Protein AF-A0AAU3ISD3-F1 (afdb_monomer_lite)

Foldseek 3Di:
DFFQPPQDLDAAQFQLLSQVQRQCVVQVDHDDSVLLCLQLLFAKWFWADDPPDLFIDIDGTDAQPSSVVSNCVLFVKDKDKDFDLDLVVLVVVQVVCLNVSGKKKWQWFPQLFPLQPFRDGDSSGIWIWGDDDPFKTWIAGHVVSPSIDMGTSVSLSCGQNDDDPSHTRSMMMHIHAPPDIHDSVVSNVVSNVVSVCCQVVPPDCRMHPSVVVVCVVCVVCSCVRRPCCVPVVVLSVCCVVRVVRPNRDDDPDDPPPPDDDDDDDDDDDDDDDDDDDDDDDDDDDDDDDDDDDDDDDDDDDDDDDDDDDDDDDDDDDDDDDDDDDDDDDDDDDDDPPPPPPVDDDDDDDDDDDDDDDDDDDD

Structure (mmCIF, N/CA/C/O backbone):
data_AF-A0AAU3ISD3-F1
#
_entry.id   AF-A0AAU3ISD3-F1
#
loop_
_atom_site.group_PDB
_atom_site.id
_atom_site.type_symbol
_atom_site.label_atom_id
_atom_site.label_alt_id
_atom_site.label_comp_id
_atom_site.label_asym_id
_atom_site.label_entity_id
_atom_site.label_seq_id
_atom_site.pdbx_PDB_ins_code
_atom_site.Cartn_x
_atom_site.Cartn_y
_atom_site.Cartn_z
_atom_site.occupancy
_atom_site.B_iso_or_equiv
_atom_site.auth_seq_id
_atom_site.auth_comp_id
_atom_site.auth_asym_id
_atom_site.auth_atom_id
_atom_site.pdbx_PDB_model_num
ATOM 1 N N . MET A 1 1 ? -17.163 -10.942 19.356 1.00 86.50 1 MET A N 1
ATOM 2 C CA . MET A 1 1 ? -17.029 -10.665 17.912 1.00 86.50 1 MET A CA 1
ATOM 3 C C . MET A 1 1 ? -17.238 -9.179 17.730 1.00 86.50 1 MET A C 1
ATOM 5 O O . MET A 1 1 ? -18.273 -8.684 18.162 1.00 86.50 1 MET A O 1
ATOM 9 N N . THR A 1 2 ? -16.254 -8.483 17.174 1.00 94.19 2 THR A N 1
ATOM 10 C CA . THR A 1 2 ? -16.267 -7.027 17.012 1.00 94.19 2 THR A CA 1
ATOM 11 C C . THR A 1 2 ? -16.162 -6.694 15.533 1.00 94.19 2 THR A C 1
ATOM 13 O O . THR A 1 2 ? -15.292 -7.223 14.842 1.00 94.19 2 THR A O 1
ATOM 16 N N . PHE A 1 3 ? -17.031 -5.804 15.061 1.00 96.06 3 PHE A N 1
ATOM 17 C CA . PHE A 1 3 ? -16.988 -5.258 13.711 1.00 96.06 3 PHE A CA 1
ATOM 18 C C . PHE A 1 3 ? -17.161 -3.755 13.739 1.00 96.06 3 PHE A C 1
ATOM 20 O O . PHE A 1 3 ? -17.989 -3.224 14.480 1.00 96.06 3 PHE A O 1
ATOM 27 N N . VAL A 1 4 ? -16.434 -3.098 12.849 1.00 96.75 4 VAL A N 1
ATOM 28 C CA . VAL A 1 4 ? -16.721 -1.728 12.464 1.00 96.75 4 VAL A CA 1
ATOM 29 C C . VAL A 1 4 ? -17.955 -1.723 11.563 1.00 96.75 4 VAL A C 1
ATOM 31 O O . VAL A 1 4 ? -18.062 -2.533 10.638 1.00 96.75 4 VAL A O 1
ATOM 34 N N . LYS A 1 5 ? -18.905 -0.835 11.859 1.00 94.31 5 LYS A N 1
ATOM 35 C CA . LYS A 1 5 ? -20.127 -0.664 11.065 1.00 94.31 5 LYS A CA 1
ATOM 36 C C . LYS A 1 5 ? -19.814 0.059 9.754 1.00 94.31 5 LYS A C 1
ATOM 38 O O . LYS A 1 5 ? -18.799 0.732 9.644 1.00 94.31 5 LYS A O 1
ATOM 43 N N . ASP A 1 6 ? -20.681 -0.120 8.760 1.00 93.12 6 ASP A N 1
ATOM 44 C CA . ASP A 1 6 ? -20.660 0.637 7.499 1.00 93.12 6 ASP A CA 1
ATOM 45 C C . ASP A 1 6 ? -19.346 0.542 6.694 1.00 93.12 6 ASP A C 1
ATOM 47 O O . ASP A 1 6 ? -19.029 1.386 5.855 1.00 93.12 6 ASP A O 1
ATOM 51 N N . VAL A 1 7 ? -18.581 -0.538 6.894 1.00 96.31 7 VAL A N 1
ATOM 52 C CA . VAL A 1 7 ? -17.401 -0.829 6.076 1.00 96.31 7 VAL A CA 1
ATOM 53 C C . VAL A 1 7 ? -17.820 -1.480 4.765 1.00 96.31 7 VAL A C 1
ATOM 55 O O . VAL A 1 7 ? -18.140 -2.665 4.693 1.00 96.31 7 VAL A O 1
ATOM 58 N N . GLU A 1 8 ? -17.744 -0.712 3.684 1.00 94.81 8 GLU A N 1
ATOM 59 C CA . GLU A 1 8 ? -17.873 -1.255 2.334 1.00 94.81 8 GLU A CA 1
ATOM 60 C C . GLU A 1 8 ? -16.614 -2.066 1.967 1.00 94.81 8 GLU A C 1
ATOM 62 O O . GLU A 1 8 ? -15.524 -1.511 1.766 1.00 94.81 8 GLU A O 1
ATOM 67 N N . ALA A 1 9 ? -16.766 -3.381 1.803 1.00 93.00 9 ALA A N 1
ATOM 68 C CA . ALA A 1 9 ? -15.700 -4.300 1.395 1.00 93.00 9 ALA A CA 1
ATOM 69 C C . ALA A 1 9 ? -15.441 -4.298 -0.130 1.00 93.00 9 ALA A C 1
ATOM 71 O O . ALA A 1 9 ? -15.258 -5.342 -0.760 1.00 93.00 9 ALA A O 1
ATOM 72 N N . ARG A 1 10 ? -15.437 -3.105 -0.740 1.00 91.75 10 ARG A N 1
ATOM 73 C CA . ARG A 1 10 ? -15.190 -2.903 -2.173 1.00 91.75 10 ARG A CA 1
ATOM 74 C C . ARG A 1 10 ? -13.701 -3.070 -2.487 1.00 91.75 10 ARG A C 1
ATOM 76 O O . ARG A 1 10 ? -12.909 -2.155 -2.256 1.00 91.75 10 ARG A O 1
ATOM 83 N N . GLY A 1 11 ? -13.336 -4.236 -3.017 1.00 89.19 11 GLY A N 1
ATOM 84 C CA . GLY A 1 11 ? -11.979 -4.529 -3.476 1.00 89.19 11 GLY A CA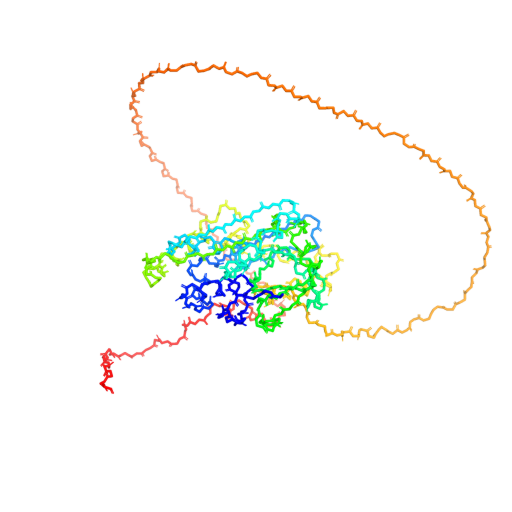 1
ATOM 85 C C . GLY A 1 11 ? -11.623 -3.792 -4.772 1.00 89.19 11 GLY A C 1
ATOM 86 O O . GLY A 1 11 ? -12.441 -3.717 -5.686 1.00 89.19 11 GLY A O 1
ATOM 87 N N . MET A 1 12 ? -10.393 -3.280 -4.870 1.00 93.25 12 MET A N 1
ATOM 88 C CA . MET A 1 12 ? -9.842 -2.650 -6.081 1.00 93.25 12 MET A CA 1
ATOM 89 C C . MET A 1 12 ? -8.732 -3.529 -6.696 1.00 93.25 12 MET A C 1
ATOM 91 O O . MET A 1 12 ? -8.571 -4.689 -6.299 1.00 93.25 12 MET A O 1
ATOM 95 N N . HIS A 1 13 ? -7.980 -3.037 -7.687 1.00 90.81 13 HIS A N 1
ATOM 96 C CA . HIS A 1 13 ? -6.924 -3.820 -8.337 1.00 90.81 13 HIS A CA 1
ATOM 97 C C . HIS A 1 13 ? -5.631 -3.899 -7.515 1.00 90.81 13 HIS A C 1
ATOM 99 O O . HIS A 1 13 ? -5.016 -4.965 -7.476 1.00 90.81 13 HIS A O 1
ATOM 105 N N . HIS A 1 14 ? -5.206 -2.809 -6.870 1.00 91.81 14 HIS A N 1
ATOM 106 C CA . HIS A 1 14 ? -4.006 -2.757 -6.033 1.00 91.81 14 HIS A CA 1
ATOM 107 C C . HIS A 1 14 ? -4.358 -2.843 -4.542 1.00 91.81 14 HIS A C 1
ATOM 109 O O . HIS A 1 14 ? -5.313 -2.234 -4.065 1.00 91.81 14 HIS A O 1
ATOM 115 N N . CYS A 1 15 ? -3.559 -3.577 -3.769 1.00 94.88 15 CYS A N 1
ATOM 116 C CA . CYS A 1 15 ? -3.808 -3.816 -2.345 1.00 94.88 15 CYS A CA 1
ATOM 117 C C . CYS A 1 15 ? -3.747 -2.530 -1.493 1.00 94.88 15 CYS A C 1
ATOM 119 O O . CYS A 1 15 ? -4.683 -2.212 -0.768 1.00 94.88 15 CYS A O 1
ATOM 121 N N . GLU A 1 16 ? -2.708 -1.711 -1.675 1.00 95.94 16 GLU A N 1
ATOM 122 C CA . GLU A 1 16 ? -2.553 -0.401 -1.015 1.00 95.94 16 GLU A CA 1
ATOM 123 C C . GLU A 1 16 ? -3.694 0.588 -1.303 1.00 95.94 16 GLU A C 1
ATOM 125 O O . GLU A 1 16 ? -4.217 1.178 -0.363 1.00 95.94 16 GLU A O 1
ATOM 130 N N . THR A 1 17 ? -4.126 0.752 -2.561 1.00 96.88 17 THR A N 1
ATOM 131 C CA . THR A 1 17 ? -5.265 1.624 -2.911 1.00 96.88 17 THR A CA 1
ATOM 132 C C . THR A 1 17 ? -6.588 1.033 -2.444 1.00 96.88 17 THR A C 1
ATOM 134 O O . THR A 1 17 ? -7.455 1.791 -2.031 1.00 96.88 17 THR A O 1
ATOM 137 N N . THR A 1 18 ? -6.737 -0.297 -2.435 1.00 97.75 18 THR A N 1
ATOM 138 C CA . THR A 1 18 ? -7.914 -0.956 -1.855 1.00 97.75 18 THR A CA 1
ATOM 139 C C . THR A 1 18 ? -8.036 -0.623 -0.373 1.00 97.75 18 THR A C 1
ATOM 141 O O . THR A 1 18 ? -9.067 -0.110 0.055 1.00 97.75 18 THR A O 1
ATOM 144 N N . ALA A 1 19 ? -6.976 -0.862 0.405 1.00 98.19 19 ALA A N 1
ATOM 145 C CA . ALA A 1 19 ? -6.969 -0.573 1.834 1.00 98.19 19 ALA A CA 1
ATOM 146 C C . ALA A 1 19 ? -7.197 0.922 2.097 1.00 98.19 19 ALA A C 1
ATOM 148 O O . ALA A 1 19 ? -8.041 1.283 2.911 1.00 98.19 19 ALA A O 1
ATOM 149 N N . LEU A 1 20 ? -6.502 1.792 1.357 1.00 97.88 20 LEU A N 1
ATOM 150 C CA . LEU A 1 20 ? -6.668 3.240 1.448 1.00 97.88 20 LEU A CA 1
ATOM 151 C C . LEU A 1 20 ? -8.105 3.678 1.131 1.00 97.88 20 LEU A C 1
ATOM 153 O O . LEU A 1 20 ? -8.686 4.448 1.887 1.00 97.88 20 LEU A O 1
ATOM 157 N N . GLY A 1 21 ? -8.697 3.156 0.057 1.00 98.00 21 GLY A N 1
ATOM 158 C CA . GLY A 1 21 ? -10.072 3.448 -0.334 1.00 98.00 21 GLY A CA 1
ATOM 159 C C . GLY A 1 21 ? -11.091 3.003 0.713 1.00 98.00 21 GLY A C 1
ATOM 160 O O . GLY A 1 21 ? -12.068 3.708 0.930 1.00 98.00 21 GLY A O 1
ATOM 161 N N . VAL A 1 22 ? -10.859 1.878 1.400 1.00 98.38 22 VAL A N 1
ATOM 162 C CA . VAL A 1 22 ? -11.694 1.444 2.536 1.00 98.38 22 VAL A CA 1
ATOM 163 C C . VAL A 1 22 ? -11.644 2.455 3.676 1.00 98.38 22 VAL A C 1
ATOM 165 O O . VAL A 1 22 ? -12.697 2.869 4.156 1.00 98.38 22 VAL A O 1
ATOM 168 N N . LEU A 1 23 ? -10.443 2.876 4.086 1.00 98.44 23 LEU A N 1
ATOM 169 C CA . LEU A 1 23 ? -10.292 3.839 5.180 1.00 98.44 23 LEU A CA 1
ATOM 170 C C . LEU A 1 23 ? -10.922 5.195 4.836 1.00 98.44 23 LEU A C 1
ATOM 172 O O . LEU A 1 23 ? -11.621 5.767 5.662 1.00 98.44 23 LEU A O 1
ATOM 176 N N . LEU A 1 24 ? -10.710 5.697 3.616 1.00 97.75 24 LEU A N 1
ATOM 177 C CA . LEU A 1 24 ? -11.226 7.003 3.196 1.00 97.75 24 LEU A CA 1
ATOM 178 C C . LEU A 1 24 ? -12.748 7.017 3.049 1.00 97.75 24 LEU A C 1
ATOM 180 O O . LEU A 1 24 ? -13.383 7.964 3.501 1.00 97.75 24 LEU A O 1
ATOM 184 N N . ARG A 1 25 ? -13.345 5.962 2.483 1.00 97.25 25 ARG A N 1
ATOM 185 C CA . ARG A 1 25 ? -14.807 5.855 2.369 1.00 97.25 25 ARG A CA 1
ATOM 186 C C . ARG A 1 25 ? -15.488 5.806 3.730 1.00 97.25 25 ARG A C 1
ATOM 188 O O . ARG A 1 25 ? -16.532 6.424 3.893 1.00 97.25 25 ARG A O 1
ATOM 195 N N . HIS A 1 26 ? -14.885 5.118 4.701 1.00 97.38 26 HIS A N 1
ATOM 196 C CA . HIS A 1 26 ? -15.381 5.117 6.079 1.00 97.38 26 HIS A CA 1
ATOM 197 C C . HIS A 1 26 ? -15.333 6.519 6.717 1.00 97.38 26 HIS A C 1
ATOM 199 O O . HIS A 1 26 ? -16.147 6.845 7.570 1.00 97.38 26 HIS A O 1
ATOM 205 N N . GLU A 1 27 ? -14.414 7.373 6.271 1.00 95.88 27 GLU A N 1
ATOM 206 C CA . GLU A 1 27 ? -14.306 8.779 6.679 1.00 95.88 27 GLU A CA 1
ATOM 207 C C . GLU A 1 27 ? -15.093 9.726 5.738 1.00 95.88 27 GLU A C 1
ATOM 209 O O . GLU A 1 27 ? -14.910 10.941 5.773 1.00 95.88 27 GLU A O 1
ATOM 214 N N . GLY A 1 28 ? -15.963 9.188 4.873 1.00 95.12 28 GLY A N 1
ATOM 215 C CA . GLY A 1 28 ? -16.845 9.964 3.993 1.00 95.12 28 GLY A CA 1
ATOM 216 C C . GLY A 1 28 ? -16.216 10.471 2.689 1.00 95.12 28 GLY A C 1
ATOM 217 O O . GLY A 1 28 ? -16.860 11.224 1.960 1.00 95.12 28 GLY A O 1
ATOM 218 N N . LEU A 1 29 ? -14.987 10.065 2.355 1.00 95.50 29 LEU A N 1
ATOM 219 C CA . LEU A 1 29 ? -14.305 10.440 1.114 1.00 95.50 29 LEU A CA 1
ATOM 220 C C . LEU A 1 29 ? -14.200 9.242 0.158 1.00 95.50 29 LEU A C 1
ATOM 222 O O . LEU A 1 29 ? -13.317 8.396 0.300 1.00 95.50 29 LEU A O 1
ATOM 226 N N . ASP A 1 30 ? -15.070 9.189 -0.856 1.00 95.88 30 ASP A N 1
ATOM 227 C CA . ASP A 1 30 ? -14.992 8.170 -1.911 1.00 95.88 30 ASP A CA 1
ATOM 228 C C . ASP A 1 30 ? -14.219 8.678 -3.138 1.00 95.88 30 ASP A C 1
ATOM 230 O O . ASP A 1 30 ? -14.636 9.609 -3.827 1.00 95.88 30 ASP A O 1
ATOM 234 N N . LEU A 1 31 ? -13.082 8.041 -3.420 1.00 96.62 31 LEU A N 1
ATOM 235 C CA . LEU A 1 31 ? -12.247 8.300 -4.589 1.00 96.62 31 LEU A CA 1
ATOM 236 C C . LEU A 1 31 ? -12.060 7.003 -5.378 1.00 96.62 31 LEU A C 1
ATOM 238 O O . LEU A 1 31 ? -11.823 5.930 -4.815 1.00 96.62 31 LEU A O 1
ATOM 242 N N . SER A 1 32 ? -12.108 7.109 -6.707 1.00 97.06 32 SER A N 1
ATOM 243 C CA . SER A 1 32 ? -11.808 5.977 -7.583 1.00 97.06 32 SER A CA 1
ATOM 244 C C . SER A 1 32 ? -10.338 5.559 -7.467 1.00 97.06 32 SER A C 1
ATOM 246 O O . SER A 1 32 ? -9.467 6.361 -7.128 1.00 97.06 32 SER A O 1
ATOM 248 N N . GLU A 1 33 ? -10.027 4.303 -7.788 1.00 96.19 33 GLU A N 1
ATOM 249 C CA . GLU A 1 33 ? -8.647 3.808 -7.728 1.00 96.19 33 GLU A CA 1
ATOM 250 C C . GLU A 1 33 ? -7.649 4.643 -8.562 1.00 96.19 33 GLU A C 1
ATOM 252 O O . GLU A 1 33 ? -6.580 4.966 -8.034 1.00 96.19 33 GLU A O 1
ATOM 257 N N . PRO A 1 34 ? -7.965 5.074 -9.805 1.00 96.75 34 PRO A N 1
ATOM 258 C CA . PRO A 1 34 ? -7.093 5.982 -10.548 1.00 96.75 34 PRO A CA 1
ATOM 259 C C . PRO A 1 34 ? -6.856 7.317 -9.834 1.00 96.75 34 PRO A C 1
ATOM 261 O O . PRO A 1 34 ? -5.746 7.844 -9.897 1.00 96.75 34 PRO A O 1
ATOM 264 N N . MET A 1 35 ? -7.859 7.847 -9.125 1.00 97.81 35 MET A N 1
ATOM 265 C CA . MET A 1 35 ? -7.717 9.081 -8.348 1.00 97.81 35 MET A CA 1
ATOM 266 C C . MET A 1 35 ? -6.819 8.877 -7.130 1.00 97.81 35 MET A C 1
ATOM 268 O O . MET A 1 35 ? -5.917 9.682 -6.914 1.00 97.81 35 MET A O 1
ATOM 272 N N . LEU A 1 36 ? -6.992 7.780 -6.383 1.00 97.75 36 LEU A N 1
ATOM 273 C CA . LEU A 1 36 ? -6.106 7.424 -5.267 1.00 97.75 36 LEU A CA 1
ATOM 274 C C . LEU A 1 36 ? -4.653 7.279 -5.736 1.00 97.75 36 LEU A C 1
ATOM 276 O O . LEU A 1 36 ? -3.728 7.809 -5.121 1.00 97.75 36 LEU A O 1
ATOM 280 N N . PHE A 1 37 ? -4.453 6.585 -6.857 1.00 96.69 37 PHE A N 1
ATOM 281 C CA . PHE A 1 37 ? -3.132 6.365 -7.429 1.00 96.69 37 PHE A CA 1
ATOM 282 C C . PHE A 1 37 ? -2.489 7.660 -7.947 1.00 96.69 37 PHE A C 1
ATOM 284 O O . PHE A 1 37 ? -1.313 7.913 -7.682 1.00 96.69 37 PHE A O 1
ATOM 291 N N . GLY A 1 38 ? -3.258 8.489 -8.659 1.00 97.19 38 GLY A N 1
ATOM 292 C CA . GLY A 1 38 ? -2.801 9.760 -9.214 1.00 97.19 38 GLY A CA 1
ATOM 293 C C . GLY A 1 38 ? -2.477 10.793 -8.136 1.00 97.19 38 GLY A C 1
ATOM 294 O O . GLY A 1 38 ? -1.373 11.332 -8.129 1.00 97.19 38 GLY A O 1
ATOM 295 N N . LEU A 1 39 ? -3.392 11.021 -7.187 1.00 98.12 39 LEU A N 1
ATOM 296 C CA . LEU A 1 39 ? -3.202 11.966 -6.076 1.00 98.12 39 LEU A CA 1
ATOM 297 C C . LEU A 1 39 ? -2.063 11.540 -5.140 1.00 98.12 39 LEU A C 1
ATOM 299 O O . LEU A 1 39 ? -1.363 12.390 -4.595 1.00 98.12 39 LEU A O 1
ATOM 303 N N . GLY A 1 40 ? -1.824 10.235 -4.995 1.00 97.38 40 GLY A N 1
ATOM 304 C CA . GLY A 1 40 ? -0.663 9.705 -4.277 1.00 97.38 40 GLY A CA 1
ATOM 305 C C . GLY A 1 40 ? 0.661 9.780 -5.048 1.00 97.38 40 GLY A C 1
ATOM 306 O O . GLY A 1 40 ? 1.668 9.270 -4.555 1.00 97.38 40 GLY A O 1
ATOM 307 N N . SER A 1 41 ? 0.685 10.368 -6.253 1.00 96.88 41 SER A N 1
ATOM 308 C CA . SER A 1 41 ? 1.856 10.402 -7.145 1.00 96.88 41 SER A CA 1
ATOM 309 C C . SER A 1 41 ? 2.472 9.006 -7.322 1.00 96.88 41 SER A C 1
ATOM 311 O O . SER A 1 41 ? 3.682 8.812 -7.225 1.00 96.88 41 SER A O 1
ATOM 313 N N . GLY A 1 42 ? 1.610 8.000 -7.507 1.00 93.69 42 GLY A N 1
ATOM 314 C CA . GLY A 1 42 ? 1.973 6.595 -7.346 1.00 93.69 42 GLY A CA 1
ATOM 315 C C . GLY A 1 42 ? 2.829 6.009 -8.470 1.00 93.69 42 GLY A C 1
ATOM 316 O O . GLY A 1 42 ? 3.457 4.966 -8.267 1.00 93.69 42 GLY A O 1
ATOM 317 N N . LEU A 1 43 ? 2.865 6.642 -9.647 1.00 93.94 43 LEU A N 1
ATOM 318 C CA . LEU A 1 43 ? 3.640 6.168 -10.793 1.00 93.94 43 LEU A CA 1
ATOM 319 C C . LEU A 1 43 ? 5.133 6.421 -10.569 1.00 93.94 43 LEU A C 1
ATOM 321 O O . LEU A 1 43 ? 5.568 7.522 -10.248 1.00 93.94 43 LEU A O 1
ATOM 325 N N . SER A 1 44 ? 5.939 5.384 -10.766 1.00 92.94 44 SER A N 1
ATOM 326 C CA . SER A 1 44 ? 7.394 5.496 -10.748 1.00 92.94 44 SER A CA 1
ATOM 327 C C . SER A 1 44 ? 8.005 4.344 -11.540 1.00 92.94 44 SER A C 1
ATOM 329 O O . SER A 1 44 ? 7.301 3.573 -12.187 1.00 92.94 44 SER A O 1
ATOM 331 N N . PHE A 1 45 ? 9.321 4.199 -11.486 1.00 93.44 45 PHE A N 1
ATOM 332 C CA . PHE A 1 45 ? 9.985 2.994 -11.958 1.00 93.44 45 PHE A CA 1
ATOM 333 C C . PHE A 1 45 ? 11.162 2.667 -11.048 1.00 93.44 45 PHE A C 1
ATOM 335 O O . PHE A 1 45 ? 11.873 3.572 -10.613 1.00 93.44 45 PHE A O 1
ATOM 342 N N . VAL A 1 46 ? 11.385 1.384 -10.772 1.00 91.81 46 VAL A N 1
ATOM 343 C CA . VAL A 1 46 ? 12.568 0.891 -10.070 1.00 91.81 46 VAL A CA 1
ATOM 344 C C . VAL A 1 46 ? 13.119 -0.352 -10.757 1.00 91.81 46 VAL A C 1
ATOM 346 O O . VAL A 1 46 ? 12.392 -1.309 -10.996 1.00 91.81 46 VAL A O 1
ATOM 349 N N . TYR A 1 47 ? 14.422 -0.346 -11.025 1.00 92.06 47 TYR A N 1
ATOM 350 C CA . TYR A 1 47 ? 15.213 -1.527 -11.354 1.00 92.06 47 TYR A CA 1
ATOM 351 C C . TYR A 1 47 ? 16.055 -1.900 -10.135 1.00 92.06 47 TYR A C 1
ATOM 353 O O . TYR A 1 47 ? 16.955 -1.153 -9.739 1.00 92.06 47 TYR A O 1
ATOM 361 N N . TRP A 1 48 ? 15.785 -3.053 -9.535 1.00 89.06 48 TRP A N 1
ATOM 362 C CA . TRP A 1 48 ? 16.547 -3.559 -8.403 1.00 89.06 48 TRP A CA 1
ATOM 363 C C . TRP A 1 48 ? 17.195 -4.892 -8.734 1.00 89.06 48 TRP A C 1
ATOM 365 O O . TRP A 1 48 ? 16.545 -5.836 -9.167 1.00 89.06 48 TRP A O 1
ATOM 375 N N . ASP A 1 49 ? 18.498 -4.970 -8.512 1.00 87.62 49 ASP A N 1
ATOM 376 C CA . ASP A 1 49 ? 19.299 -6.121 -8.883 1.00 87.62 49 ASP A CA 1
ATOM 377 C C . ASP A 1 49 ? 20.326 -6.383 -7.781 1.00 87.62 49 ASP A C 1
ATOM 379 O O . ASP A 1 49 ? 21.329 -5.677 -7.666 1.00 87.62 49 ASP A O 1
ATOM 383 N N . ALA A 1 50 ? 20.038 -7.378 -6.943 1.00 84.25 50 ALA A N 1
ATOM 384 C CA . ALA A 1 50 ? 20.952 -7.853 -5.915 1.00 84.25 50 ALA A CA 1
ATOM 385 C C . ALA A 1 50 ? 21.553 -9.203 -6.321 1.00 84.25 50 ALA A C 1
ATOM 387 O O . ALA A 1 50 ? 20.899 -10.018 -6.967 1.00 84.25 50 ALA A O 1
ATOM 388 N N . LYS A 1 51 ? 22.797 -9.467 -5.898 1.00 76.88 51 LYS A N 1
ATOM 389 C CA . LYS A 1 51 ? 23.540 -10.690 -6.264 1.00 76.88 51 LYS A CA 1
ATOM 390 C C . LYS A 1 51 ? 22.813 -11.986 -5.889 1.00 76.88 51 LYS A C 1
ATOM 392 O O . LYS A 1 51 ? 22.924 -12.964 -6.610 1.00 76.88 51 LYS A O 1
ATOM 397 N N . ALA A 1 52 ? 22.073 -11.981 -4.782 1.00 78.12 52 ALA A N 1
ATOM 398 C CA . ALA A 1 52 ? 21.321 -13.142 -4.310 1.00 78.12 52 ALA A CA 1
ATOM 399 C C . ALA A 1 52 ? 19.984 -13.356 -5.047 1.00 78.12 52 ALA A C 1
ATOM 401 O O . ALA A 1 52 ? 19.288 -14.327 -4.769 1.00 78.12 52 ALA A O 1
ATOM 402 N N . MET A 1 53 ? 19.593 -12.450 -5.954 1.00 79.38 53 MET A N 1
ATOM 403 C CA . MET A 1 53 ? 18.334 -12.559 -6.688 1.00 79.38 53 MET A CA 1
ATOM 404 C C . MET A 1 53 ? 18.539 -13.305 -8.014 1.00 79.38 53 MET A C 1
ATOM 406 O O . MET A 1 53 ? 19.399 -12.887 -8.804 1.00 79.38 53 MET A O 1
ATOM 410 N N . PRO A 1 54 ? 17.727 -14.346 -8.300 1.00 76.56 54 PRO A N 1
ATOM 411 C CA . PRO A 1 54 ? 17.828 -15.111 -9.546 1.00 76.56 54 PRO A CA 1
ATOM 412 C C . PRO A 1 54 ? 17.532 -14.237 -10.772 1.00 76.56 54 PRO A C 1
ATOM 414 O O . PRO A 1 54 ? 18.216 -14.329 -11.789 1.00 76.56 54 PRO A O 1
ATOM 417 N N . VAL A 1 55 ? 16.576 -13.314 -10.640 1.00 80.81 55 VAL A N 1
ATOM 418 C CA . VAL A 1 55 ? 16.228 -12.296 -11.639 1.00 80.81 55 VAL A CA 1
ATOM 419 C C . VAL A 1 55 ? 16.065 -10.928 -10.972 1.00 80.81 55 VAL A C 1
ATOM 421 O O . VAL A 1 55 ? 15.622 -10.870 -9.822 1.00 80.81 55 VAL A O 1
ATOM 424 N N . PRO A 1 56 ? 16.415 -9.820 -11.654 1.00 86.06 56 PRO A N 1
ATOM 425 C CA . PRO A 1 56 ? 16.165 -8.476 -11.142 1.00 86.06 56 PRO A CA 1
ATOM 426 C C . PRO A 1 56 ? 14.675 -8.207 -10.902 1.00 86.06 56 PRO A C 1
ATOM 428 O O . PRO A 1 56 ? 13.814 -8.674 -11.646 1.00 86.06 56 PRO A O 1
ATOM 431 N N . PHE A 1 57 ? 14.375 -7.405 -9.884 1.00 85.88 57 PHE A N 1
ATOM 432 C CA . PHE A 1 57 ? 13.036 -6.895 -9.619 1.00 85.88 57 PHE A CA 1
ATOM 433 C C . PHE A 1 57 ? 12.801 -5.593 -10.379 1.00 85.88 57 PHE A C 1
ATOM 435 O O . PHE A 1 57 ? 13.603 -4.658 -10.299 1.00 85.88 57 PHE A O 1
ATOM 442 N N . LEU A 1 58 ? 11.675 -5.528 -11.085 1.00 88.44 58 LEU A N 1
ATOM 443 C CA . LEU A 1 58 ? 11.179 -4.312 -11.714 1.00 88.44 58 LEU A CA 1
ATOM 444 C C . LEU A 1 58 ? 9.880 -3.904 -11.027 1.00 88.44 58 LEU A C 1
ATOM 446 O O . LEU A 1 58 ? 8.958 -4.709 -10.909 1.00 88.44 58 LEU A O 1
ATOM 450 N N . GLY A 1 59 ? 9.806 -2.650 -10.595 1.00 87.88 59 GLY A N 1
ATOM 451 C CA . GLY A 1 59 ? 8.594 -2.056 -10.040 1.00 87.88 59 GLY A CA 1
ATOM 452 C C . GLY A 1 59 ? 8.169 -0.845 -10.860 1.00 87.88 59 GLY A C 1
ATOM 453 O O . GLY A 1 59 ? 9.011 -0.047 -11.252 1.00 87.88 59 GLY A O 1
ATOM 454 N N . GLY A 1 60 ? 6.867 -0.701 -11.109 1.00 88.94 60 GLY A N 1
ATOM 455 C CA . GLY A 1 60 ? 6.287 0.419 -11.867 1.00 88.94 60 GLY A CA 1
ATOM 456 C C . GLY A 1 60 ? 5.630 1.496 -10.999 1.00 88.94 60 GLY A C 1
ATOM 457 O O . GLY A 1 60 ? 4.773 2.235 -11.476 1.00 88.94 60 GLY A O 1
ATOM 458 N N . ARG A 1 61 ? 5.936 1.534 -9.698 1.00 90.31 61 ARG A N 1
ATOM 459 C CA . ARG A 1 61 ? 5.277 2.415 -8.726 1.00 90.31 61 ARG A CA 1
ATOM 460 C C . ARG A 1 61 ? 6.260 2.882 -7.661 1.00 90.31 61 ARG A C 1
ATOM 462 O O . ARG A 1 61 ? 7.358 2.333 -7.536 1.00 90.31 61 ARG A O 1
ATOM 469 N N . VAL A 1 62 ? 5.854 3.891 -6.897 1.00 91.88 62 VAL A N 1
ATOM 470 C CA . VAL A 1 62 ? 6.555 4.317 -5.679 1.00 91.88 62 VAL A CA 1
ATOM 471 C C . VAL A 1 62 ? 6.675 3.170 -4.666 1.00 91.88 62 VAL A C 1
ATOM 473 O O . VAL A 1 62 ? 6.005 2.138 -4.772 1.00 91.88 62 VAL A O 1
ATOM 476 N N . LYS A 1 63 ? 7.568 3.332 -3.684 1.00 89.50 63 LYS A N 1
ATOM 477 C CA . LYS A 1 63 ? 7.778 2.329 -2.630 1.00 89.50 63 LYS A CA 1
ATOM 478 C C . LYS A 1 63 ? 6.485 2.106 -1.827 1.00 89.50 63 LYS A C 1
ATOM 480 O O . LYS A 1 63 ? 5.686 3.036 -1.714 1.00 89.50 63 LYS A O 1
ATOM 485 N N . PRO A 1 64 ? 6.295 0.913 -1.227 1.00 89.06 64 PRO A N 1
ATOM 486 C CA . PRO A 1 64 ? 5.146 0.658 -0.366 1.00 89.06 64 PRO A CA 1
ATOM 487 C C . PRO A 1 64 ? 4.989 1.747 0.689 1.00 89.06 64 PRO A C 1
ATOM 489 O O . PRO A 1 64 ? 5.977 2.146 1.309 1.00 89.06 64 PRO A O 1
ATOM 492 N N . PHE A 1 65 ? 3.749 2.174 0.908 1.00 95.31 65 PHE A N 1
ATOM 493 C CA . PHE A 1 65 ? 3.338 3.200 1.860 1.00 95.31 65 PHE A CA 1
ATOM 494 C C . PHE A 1 65 ? 3.669 4.649 1.465 1.00 95.31 65 PHE A C 1
ATOM 496 O O . PHE A 1 65 ? 3.097 5.567 2.051 1.00 95.31 65 PHE A O 1
ATOM 503 N N . GLU A 1 66 ? 4.521 4.893 0.460 1.00 95.19 66 GLU A N 1
ATOM 504 C CA . GLU A 1 66 ? 4.760 6.255 -0.051 1.00 95.19 66 GLU A CA 1
ATOM 505 C C . GLU A 1 66 ? 3.521 6.824 -0.745 1.00 95.19 66 GLU A C 1
ATOM 507 O O . GLU A 1 66 ? 3.222 8.001 -0.580 1.00 95.19 66 GLU A O 1
ATOM 512 N N . LEU A 1 67 ? 2.740 5.993 -1.446 1.00 96.31 67 LEU A N 1
ATOM 513 C CA . LEU A 1 67 ? 1.481 6.429 -2.062 1.00 96.31 67 LEU A CA 1
ATOM 514 C C . LEU A 1 67 ? 0.517 6.955 -0.991 1.00 96.31 67 LEU A C 1
ATOM 516 O O . LEU A 1 67 ? -0.016 8.056 -1.126 1.00 96.31 67 LEU A O 1
ATOM 520 N N . THR A 1 68 ? 0.340 6.203 0.100 1.00 97.81 68 THR A N 1
ATOM 521 C CA . THR A 1 68 ? -0.500 6.612 1.235 1.00 97.81 68 THR A CA 1
ATOM 522 C C . THR A 1 68 ? 0.011 7.891 1.900 1.00 97.81 68 THR A C 1
ATOM 524 O O . THR A 1 68 ? -0.786 8.783 2.192 1.00 97.81 68 THR A O 1
ATOM 527 N N . ARG A 1 69 ? 1.328 8.028 2.115 1.00 98.12 69 ARG A N 1
ATOM 528 C CA . ARG A 1 69 ? 1.935 9.250 2.679 1.00 98.12 69 ARG A CA 1
ATOM 529 C C . ARG A 1 69 ? 1.719 10.465 1.783 1.00 98.12 69 ARG A C 1
ATOM 531 O O . ARG A 1 69 ? 1.308 11.511 2.272 1.00 98.12 69 ARG A O 1
ATOM 538 N N . ASN A 1 70 ? 1.946 10.314 0.482 1.00 97.69 70 ASN A N 1
ATOM 539 C CA . ASN A 1 70 ? 1.780 11.391 -0.486 1.00 97.69 70 ASN A CA 1
ATOM 540 C C . ASN A 1 70 ? 0.326 11.851 -0.550 1.00 97.69 70 ASN A C 1
ATOM 542 O O . ASN A 1 70 ? 0.064 13.047 -0.474 1.00 97.69 70 ASN A O 1
ATOM 546 N N . LEU A 1 71 ? -0.621 10.913 -0.650 1.00 98.06 71 LEU A N 1
ATOM 547 C CA . LEU A 1 71 ? -2.041 11.248 -0.739 1.00 98.06 71 LEU A CA 1
ATOM 548 C C . LEU A 1 71 ? -2.527 11.948 0.532 1.00 98.06 71 LEU A C 1
ATOM 550 O O . LEU A 1 71 ? -3.191 12.978 0.449 1.00 98.06 71 LEU A O 1
ATOM 554 N N . THR A 1 72 ? -2.185 11.406 1.704 1.00 97.88 72 THR A N 1
ATOM 555 C CA . THR A 1 72 ? -2.620 11.978 2.987 1.00 97.88 72 THR A CA 1
ATOM 556 C C . THR A 1 72 ? -2.037 13.369 3.203 1.00 97.88 72 THR A C 1
ATOM 558 O O . THR A 1 72 ? -2.792 14.289 3.501 1.00 97.88 72 THR A O 1
ATOM 561 N N . ALA A 1 73 ? -0.740 13.568 2.950 1.00 97.44 73 ALA A N 1
ATOM 562 C CA . ALA A 1 73 ? -0.117 14.888 3.026 1.00 97.44 73 ALA A CA 1
ATOM 563 C C . ALA A 1 73 ? -0.741 15.884 2.034 1.00 97.44 73 ALA A C 1
ATOM 565 O O . ALA A 1 73 ? -1.052 17.013 2.405 1.00 97.44 73 ALA A O 1
ATOM 566 N N . ARG A 1 74 ? -0.973 15.456 0.787 1.00 96.50 74 ARG A N 1
ATOM 567 C CA . ARG A 1 74 ? -1.522 16.305 -0.279 1.00 96.50 74 ARG A CA 1
ATOM 568 C C . ARG A 1 74 ? -2.941 16.781 0.005 1.00 96.50 74 ARG A C 1
ATOM 570 O O . ARG A 1 74 ? -3.284 17.909 -0.329 1.00 96.50 74 ARG A O 1
ATOM 577 N N . LEU A 1 75 ? -3.767 15.921 0.589 1.00 97.00 75 LEU A N 1
ATOM 578 C CA . LEU A 1 75 ? -5.160 16.238 0.901 1.00 97.00 75 LEU A CA 1
ATOM 579 C C . LEU A 1 75 ? -5.334 16.840 2.307 1.00 97.00 75 LEU A C 1
ATOM 581 O O . LEU A 1 75 ? -6.453 17.170 2.699 1.00 97.00 75 LEU A O 1
ATOM 585 N N . GLY A 1 76 ? -4.241 17.001 3.063 1.00 96.69 76 GLY A N 1
ATOM 586 C CA . GLY A 1 76 ? -4.281 17.505 4.435 1.00 96.69 76 GLY A CA 1
ATOM 587 C C . GLY A 1 76 ? -4.956 16.539 5.413 1.00 96.69 76 GLY A C 1
ATOM 588 O O . GLY A 1 76 ? -5.561 16.978 6.386 1.00 96.69 76 GLY A O 1
ATOM 589 N N . LEU A 1 77 ? -4.897 15.231 5.150 1.00 97.81 77 LEU A N 1
ATOM 590 C CA . LEU A 1 77 ? -5.489 14.204 6.008 1.00 97.81 77 LEU A CA 1
ATOM 591 C C . LEU A 1 77 ? -4.562 13.885 7.177 1.00 97.81 77 LEU A C 1
ATOM 593 O O . LEU A 1 77 ? -3.336 13.897 7.044 1.00 97.81 77 LEU A O 1
ATOM 597 N N . THR A 1 78 ? -5.145 13.495 8.306 1.00 97.88 78 THR A N 1
ATOM 598 C CA . THR A 1 78 ? -4.354 13.023 9.444 1.00 97.88 78 THR A CA 1
ATOM 599 C C . THR A 1 78 ? -4.027 11.548 9.252 1.00 97.88 78 THR A C 1
ATOM 601 O O . THR A 1 78 ? -4.916 10.704 9.320 1.00 97.88 78 THR A O 1
ATOM 604 N N . LEU A 1 79 ? -2.751 11.233 9.022 1.00 98.31 79 LEU A N 1
ATOM 605 C CA . LEU A 1 79 ? -2.234 9.865 8.967 1.00 98.31 79 LEU A CA 1
ATOM 606 C C . LEU A 1 79 ? -1.552 9.512 10.293 1.00 98.31 79 LEU A C 1
ATOM 608 O O . LEU A 1 79 ? -0.490 10.049 10.608 1.00 98.31 79 LEU A O 1
ATOM 612 N N . VAL A 1 80 ? -2.115 8.554 11.029 1.00 98.19 80 VAL A N 1
ATOM 613 C CA . VAL A 1 80 ? -1.466 7.966 12.210 1.00 98.19 80 VAL A CA 1
ATOM 614 C C . VAL A 1 80 ? -0.932 6.599 11.821 1.00 98.19 80 VAL A C 1
ATOM 616 O O . VAL A 1 80 ? -1.712 5.687 11.565 1.00 98.19 80 VAL A O 1
ATOM 619 N N . ALA A 1 81 ? 0.392 6.462 11.758 1.00 98.06 81 ALA A N 1
ATOM 620 C CA . ALA A 1 81 ? 1.070 5.215 11.424 1.00 98.06 81 ALA A CA 1
ATOM 621 C C . ALA A 1 81 ? 1.922 4.740 12.602 1.00 98.06 81 ALA A C 1
ATOM 623 O O . ALA A 1 81 ? 2.795 5.464 13.080 1.00 98.06 81 ALA A O 1
ATOM 624 N N . GLU A 1 82 ? 1.698 3.507 13.033 1.00 97.88 82 GLU A N 1
ATOM 625 C CA . GLU A 1 82 ? 2.387 2.899 14.163 1.00 97.88 82 GLU A CA 1
ATOM 626 C C . GLU A 1 82 ? 3.205 1.693 13.716 1.00 97.88 82 GLU A C 1
ATOM 628 O O . GLU A 1 82 ? 2.797 0.925 12.847 1.00 97.88 82 GLU A O 1
ATOM 633 N N . GLU A 1 83 ? 4.362 1.503 14.345 1.00 98.06 83 GLU A N 1
ATOM 634 C CA . GLU A 1 83 ? 5.222 0.342 14.151 1.00 98.06 83 GLU A CA 1
ATOM 635 C C . GLU A 1 83 ? 5.715 -0.183 15.493 1.00 98.06 83 GLU A C 1
ATOM 637 O O . GLU A 1 83 ? 6.042 0.575 16.406 1.00 98.06 83 GLU A O 1
ATOM 642 N N . THR A 1 84 ? 5.831 -1.500 15.601 1.00 97.94 84 THR A N 1
ATOM 643 C CA . THR A 1 84 ? 6.377 -2.150 16.787 1.00 97.94 84 THR A CA 1
ATOM 644 C C . THR A 1 84 ? 6.966 -3.510 16.441 1.00 97.94 84 THR A C 1
ATOM 646 O O . THR A 1 84 ? 6.544 -4.183 15.505 1.00 97.94 84 THR A O 1
ATOM 649 N N . THR A 1 85 ? 7.961 -3.946 17.205 1.00 96.69 85 THR A N 1
ATOM 650 C CA . THR A 1 85 ? 8.515 -5.304 17.107 1.00 96.69 85 THR A CA 1
ATOM 651 C C . THR A 1 85 ? 7.747 -6.314 17.964 1.00 96.69 85 THR A C 1
ATOM 653 O O . THR A 1 85 ? 7.974 -7.511 17.823 1.00 96.69 85 THR A O 1
ATOM 656 N N . SER A 1 86 ? 6.841 -5.858 18.839 1.00 97.81 86 SER A N 1
ATOM 657 C CA . SER A 1 86 ? 6.051 -6.716 19.727 1.00 97.81 86 SER A CA 1
ATOM 658 C C . SER A 1 86 ? 4.725 -7.103 19.079 1.00 97.81 86 SER A C 1
ATOM 660 O O . SER A 1 86 ? 3.856 -6.251 18.904 1.00 97.81 86 SER A O 1
ATOM 662 N N . SER A 1 87 ? 4.526 -8.392 18.790 1.00 96.50 87 SER A N 1
ATOM 663 C CA . SER A 1 87 ? 3.256 -8.903 18.250 1.00 96.50 87 SER A CA 1
ATOM 664 C C . SER A 1 87 ? 2.067 -8.649 19.183 1.00 96.50 87 SER A C 1
ATOM 666 O O . SER A 1 87 ? 0.965 -8.392 18.708 1.00 96.50 87 SER A O 1
ATOM 668 N N . ARG A 1 88 ? 2.289 -8.655 20.506 1.00 97.50 88 ARG A N 1
ATOM 669 C CA . ARG A 1 88 ? 1.249 -8.323 21.492 1.00 97.50 88 ARG A CA 1
ATOM 670 C C . ARG A 1 88 ? 0.796 -6.869 21.344 1.00 97.50 88 ARG A C 1
ATOM 672 O O . ARG A 1 88 ? -0.386 -6.620 21.153 1.00 97.50 88 ARG A O 1
ATOM 679 N N . ARG A 1 89 ? 1.742 -5.923 21.349 1.00 98.06 89 ARG A N 1
ATOM 680 C CA . ARG A 1 89 ? 1.428 -4.494 21.176 1.00 98.06 89 ARG A CA 1
ATOM 681 C C . ARG A 1 89 ? 0.830 -4.217 19.796 1.00 98.06 89 ARG A C 1
ATOM 683 O O . ARG A 1 89 ? -0.103 -3.443 19.661 1.00 98.06 89 ARG A O 1
ATOM 690 N N . ALA A 1 90 ? 1.337 -4.896 18.770 1.00 98.06 90 ALA A N 1
ATOM 691 C CA . ALA A 1 90 ? 0.798 -4.816 17.420 1.00 98.06 90 ALA A CA 1
ATOM 692 C C . ALA A 1 90 ? -0.682 -5.219 17.363 1.00 98.06 90 ALA A C 1
ATOM 694 O O . ALA A 1 90 ? -1.443 -4.612 16.607 1.00 98.06 90 ALA A O 1
ATOM 695 N N . TRP A 1 91 ? -1.082 -6.242 18.125 1.00 98.31 91 TRP A N 1
ATOM 696 C CA . TRP A 1 91 ? -2.479 -6.644 18.266 1.00 98.31 91 TRP A CA 1
ATOM 697 C C . TRP A 1 91 ? -3.303 -5.599 19.026 1.00 98.31 91 TRP A C 1
ATOM 699 O O . TRP A 1 91 ? -4.351 -5.199 18.535 1.00 98.31 91 TRP A O 1
ATOM 709 N N . GLU A 1 92 ? -2.811 -5.120 20.170 1.00 97.94 92 GLU A N 1
ATOM 710 C CA . GLU A 1 92 ? -3.484 -4.091 20.980 1.00 97.94 92 GLU A CA 1
ATOM 711 C C . GLU A 1 92 ? -3.805 -2.838 20.157 1.00 97.94 92 GLU A C 1
ATOM 713 O O . GLU A 1 92 ? -4.939 -2.370 20.180 1.00 97.94 92 GLU A O 1
ATOM 718 N N . ASN A 1 93 ? -2.853 -2.361 19.350 1.00 96.25 93 ASN A N 1
ATOM 719 C CA . ASN A 1 93 ? -3.044 -1.195 18.486 1.00 96.25 93 ASN A CA 1
ATOM 720 C C . ASN A 1 93 ? -4.200 -1.372 17.481 1.00 96.25 93 ASN A C 1
ATOM 722 O O . ASN A 1 93 ? -4.988 -0.454 17.265 1.00 96.25 93 ASN A O 1
ATOM 726 N N . VAL A 1 94 ? -4.308 -2.546 16.845 1.00 98.00 94 VAL A N 1
ATOM 727 C CA . VAL A 1 94 ? -5.340 -2.783 15.816 1.00 98.00 94 VAL A CA 1
ATOM 728 C C . VAL A 1 94 ? -6.695 -3.107 16.430 1.00 98.00 94 VAL A C 1
ATOM 730 O O . VAL A 1 94 ? -7.710 -2.652 15.911 1.00 98.00 94 VAL A O 1
ATOM 733 N N . ALA A 1 95 ? -6.710 -3.841 17.547 1.00 98.19 95 ALA A N 1
ATOM 734 C CA . ALA A 1 95 ? -7.927 -4.136 18.292 1.00 98.19 95 ALA A CA 1
ATOM 735 C C . ALA A 1 95 ? -8.546 -2.841 18.828 1.00 98.19 95 ALA A C 1
ATOM 737 O O . ALA A 1 95 ? -9.708 -2.586 18.544 1.00 98.19 95 ALA A O 1
ATOM 738 N N . ALA A 1 96 ? -7.750 -1.964 19.452 1.00 97.69 96 ALA A N 1
ATOM 739 C CA . ALA A 1 96 ? -8.230 -0.682 19.968 1.00 97.69 96 ALA A CA 1
ATOM 740 C C . ALA A 1 96 ? -8.866 0.204 18.881 1.00 97.69 96 ALA A C 1
ATOM 742 O O . ALA A 1 96 ? -9.890 0.834 19.128 1.00 97.69 96 ALA A O 1
ATOM 743 N N . SER A 1 97 ? -8.302 0.233 17.665 1.00 97.44 97 SER A N 1
ATOM 744 C CA . SER A 1 97 ? -8.906 0.965 16.540 1.00 97.44 97 SER A CA 1
ATOM 745 C C . SER A 1 97 ? -10.260 0.379 16.134 1.00 97.44 97 SER A C 1
ATOM 747 O O . SER A 1 97 ? -11.224 1.119 15.950 1.00 97.44 97 SER A O 1
ATOM 749 N N . VAL A 1 98 ? -10.339 -0.947 16.000 1.00 98.38 98 VAL A N 1
ATOM 750 C CA . VAL A 1 98 ? -11.573 -1.640 15.605 1.00 98.38 98 VAL A CA 1
ATOM 751 C C . VAL A 1 98 ? -12.646 -1.522 16.690 1.00 98.38 98 VAL A C 1
ATOM 753 O O . VAL A 1 98 ? -13.803 -1.265 16.366 1.00 98.38 98 VAL A O 1
ATOM 756 N N . ASP A 1 99 ? -12.266 -1.633 17.962 1.00 98.25 99 ASP A N 1
ATOM 757 C CA . ASP A 1 99 ? -13.155 -1.457 19.116 1.00 98.25 99 ASP A CA 1
ATOM 758 C C . ASP A 1 99 ? -13.689 -0.016 19.201 1.00 98.25 99 ASP A C 1
ATOM 760 O O . ASP A 1 99 ? -14.832 0.201 19.597 1.00 98.25 99 ASP A O 1
ATOM 764 N N . ALA A 1 100 ? -12.902 0.967 18.748 1.00 96.94 100 ALA A N 1
ATOM 765 C CA . ALA A 1 100 ? -13.326 2.358 18.583 1.00 96.94 100 ALA A CA 1
ATOM 766 C C . ALA A 1 100 ? -14.173 2.603 17.315 1.00 96.94 100 ALA A C 1
ATOM 768 O O . ALA A 1 100 ? -14.462 3.752 16.983 1.00 96.94 100 ALA A O 1
ATOM 769 N N . GLY A 1 101 ? -14.558 1.549 16.588 1.00 97.31 101 GLY A N 1
ATOM 770 C CA . GLY A 1 101 ? -15.385 1.655 15.389 1.00 97.31 101 GLY A CA 1
ATOM 771 C C . GLY A 1 101 ? -14.649 2.253 14.192 1.00 97.31 101 GLY A C 1
ATOM 772 O O . GLY A 1 101 ? -15.274 2.923 13.378 1.00 97.31 101 GLY A O 1
ATOM 773 N N . ARG A 1 102 ? -13.330 2.051 14.077 1.00 97.38 102 ARG A N 1
ATOM 774 C CA . ARG A 1 102 ? -12.529 2.570 12.957 1.00 97.38 102 ARG A CA 1
ATOM 775 C C . ARG A 1 102 ? -11.747 1.456 12.264 1.00 97.38 102 ARG A C 1
ATOM 777 O O . ARG A 1 102 ? -10.982 0.752 12.936 1.00 97.38 102 ARG A O 1
ATOM 784 N N . PRO A 1 103 ? -11.876 1.291 10.931 1.00 98.31 103 PRO A N 1
ATOM 785 C CA . PRO A 1 103 ? -11.075 0.312 10.215 1.00 98.31 103 PRO A CA 1
ATOM 786 C C . PRO A 1 103 ? -9.599 0.723 10.251 1.00 98.31 103 PRO A C 1
ATOM 788 O O . PRO A 1 103 ? -9.260 1.903 10.356 1.00 98.31 103 PRO A O 1
ATOM 791 N N . VAL A 1 104 ? -8.706 -0.259 10.154 1.00 98.62 104 VAL A N 1
ATOM 792 C CA . VAL A 1 104 ? -7.259 -0.044 10.272 1.00 98.62 104 VAL A CA 1
ATOM 793 C C . VAL A 1 104 ? -6.522 -0.665 9.094 1.00 98.62 104 VAL A C 1
ATOM 795 O O . VAL A 1 104 ? -6.705 -1.833 8.766 1.00 98.62 104 VAL A O 1
ATOM 798 N N . GLY A 1 105 ? -5.674 0.120 8.438 1.00 98.69 105 GLY A N 1
ATOM 799 C CA . GLY A 1 105 ? -4.796 -0.355 7.378 1.00 98.69 105 GLY A CA 1
ATOM 800 C C . GLY A 1 105 ? -3.602 -1.102 7.961 1.00 98.69 105 GLY A C 1
ATOM 801 O O . GLY A 1 105 ? -3.021 -0.673 8.957 1.00 98.69 105 GLY A O 1
ATOM 802 N N . LEU A 1 106 ? -3.210 -2.211 7.343 1.00 98.69 106 LEU A N 1
ATOM 803 C CA . LEU A 1 106 ? -2.111 -3.069 7.781 1.00 98.69 106 LEU A CA 1
ATOM 804 C C . LEU A 1 106 ? -1.151 -3.296 6.623 1.00 98.69 106 LEU A C 1
ATOM 806 O O . LEU A 1 10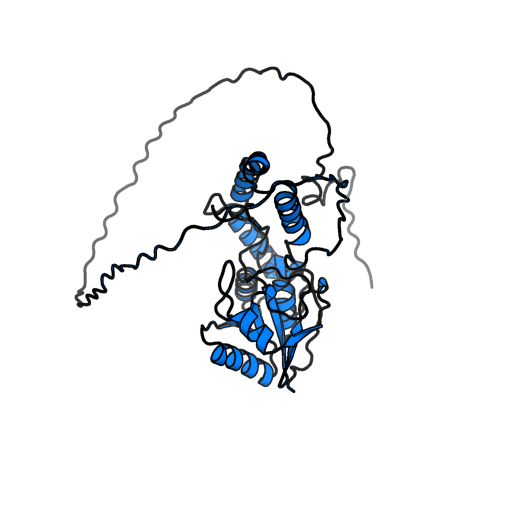6 ? -1.598 -3.649 5.537 1.00 98.69 106 LEU A O 1
ATOM 810 N N . GLN A 1 107 ? 0.154 -3.162 6.865 1.00 98.12 107 GLN A N 1
ATOM 811 C CA . GLN A 1 107 ? 1.178 -3.654 5.941 1.00 98.12 107 GLN A CA 1
ATOM 812 C C . GLN A 1 107 ? 1.769 -4.958 6.486 1.00 98.12 107 GLN A C 1
ATOM 814 O O . GLN A 1 107 ? 2.191 -5.009 7.643 1.00 98.12 107 GLN A O 1
ATOM 819 N N . LEU A 1 108 ? 1.781 -6.007 5.665 1.00 97.62 108 LEU A N 1
ATOM 820 C CA . LEU A 1 108 ? 2.111 -7.372 6.078 1.00 97.62 108 LEU A CA 1
ATOM 821 C C . LEU A 1 108 ? 2.623 -8.231 4.911 1.00 97.62 108 LEU A C 1
ATOM 823 O O . LEU A 1 108 ? 2.592 -7.811 3.755 1.00 97.62 108 LEU A O 1
ATOM 827 N N . ASP A 1 109 ? 3.089 -9.444 5.213 1.00 96.38 109 ASP A N 1
ATOM 828 C CA . ASP A 1 109 ? 3.457 -10.446 4.209 1.00 96.38 109 ASP A CA 1
ATOM 829 C C . ASP A 1 109 ? 2.270 -11.352 3.841 1.00 96.38 109 ASP A C 1
ATOM 831 O O . ASP A 1 109 ? 1.704 -12.038 4.697 1.00 96.38 109 ASP A O 1
ATOM 835 N N . CYS A 1 110 ? 1.908 -11.377 2.552 1.00 94.06 110 CYS A N 1
ATOM 836 C CA . CYS A 1 110 ? 0.781 -12.167 2.051 1.00 94.06 110 CYS A CA 1
ATOM 837 C C . CYS A 1 110 ? 0.976 -13.693 2.170 1.00 94.06 110 CYS A C 1
ATOM 839 O O . CYS A 1 110 ? -0.010 -14.430 2.171 1.00 94.06 110 CYS A O 1
ATOM 841 N N . TYR A 1 111 ? 2.210 -14.184 2.331 1.00 94.31 111 TYR A N 1
ATOM 842 C CA . TYR A 1 111 ? 2.527 -15.608 2.488 1.00 94.31 111 TYR A CA 1
ATOM 843 C C . TYR A 1 111 ? 1.737 -16.268 3.630 1.00 94.31 111 TYR A C 1
ATOM 845 O O . TYR A 1 111 ? 1.197 -17.371 3.488 1.00 94.31 111 TYR A O 1
ATOM 853 N N . HIS A 1 112 ? 1.642 -15.575 4.766 1.00 96.44 112 HIS A N 1
ATOM 854 C CA . HIS A 1 112 ? 1.067 -16.109 6.005 1.00 96.44 112 HIS A CA 1
ATOM 855 C C . HIS A 1 112 ? -0.456 -16.017 6.082 1.00 96.44 112 HIS A C 1
ATOM 857 O O . HIS A 1 112 ? -1.040 -16.538 7.029 1.00 96.44 112 HIS A O 1
ATOM 863 N N . LEU A 1 113 ? -1.093 -15.368 5.108 1.00 96.69 113 LEU A N 1
ATOM 864 C CA . LEU A 1 113 ? -2.540 -15.207 5.063 1.00 96.69 113 LEU A CA 1
ATOM 865 C C . LEU A 1 113 ? -3.207 -16.483 4.540 1.00 96.69 113 LEU A C 1
ATOM 867 O O . LEU A 1 113 ? -2.817 -17.032 3.505 1.00 96.69 113 LEU A O 1
ATOM 871 N N . ASP A 1 114 ? -4.234 -16.953 5.241 1.00 95.81 114 ASP A N 1
ATOM 872 C CA . ASP A 1 114 ? -4.827 -18.276 5.000 1.00 95.81 114 ASP A CA 1
ATOM 873 C C . ASP A 1 114 ? -5.558 -18.360 3.651 1.00 95.81 114 ASP A C 1
ATOM 875 O O . ASP A 1 114 ? -5.512 -19.387 2.975 1.00 95.81 114 ASP A O 1
ATOM 879 N N . TYR A 1 115 ? -6.160 -17.255 3.203 1.00 94.50 115 TYR A N 1
ATOM 880 C CA . TYR A 1 115 ? -6.872 -17.174 1.923 1.00 94.50 115 TYR A CA 1
ATOM 881 C C . TYR A 1 115 ? -5.946 -17.068 0.699 1.00 94.50 115 TYR A C 1
ATOM 883 O O . TYR A 1 115 ? -6.382 -17.314 -0.429 1.00 94.50 115 TYR A O 1
ATOM 891 N N . PHE A 1 116 ? -4.656 -16.765 0.890 1.00 90.19 116 PHE A N 1
ATOM 892 C CA . PHE A 1 116 ? -3.678 -16.779 -0.196 1.00 90.19 116 PHE A CA 1
ATOM 893 C C . PHE A 1 116 ? -3.286 -18.216 -0.548 1.00 90.19 116 PHE A C 1
ATOM 895 O O . PHE A 1 116 ? -2.516 -18.865 0.165 1.00 90.19 116 PHE A O 1
ATOM 902 N N . ARG A 1 117 ? -3.795 -18.699 -1.689 1.00 84.31 117 ARG A N 1
ATOM 903 C CA . ARG A 1 117 ? -3.503 -20.045 -2.218 1.00 84.31 117 ARG A CA 1
ATOM 904 C C . ARG A 1 117 ? -2.050 -20.201 -2.666 1.00 84.31 117 ARG A C 1
ATOM 906 O O . ARG A 1 117 ? -1.456 -21.258 -2.484 1.00 84.31 117 ARG A O 1
ATOM 913 N N . THR A 1 118 ? -1.483 -19.151 -3.254 1.00 81.00 118 THR A N 1
ATOM 914 C CA . THR A 1 118 ? -0.092 -19.141 -3.713 1.00 81.00 118 THR A CA 1
ATOM 915 C C . THR A 1 118 ? 0.795 -18.598 -2.603 1.00 81.00 118 THR A C 1
ATOM 917 O O . THR A 1 118 ? 0.649 -17.450 -2.193 1.00 81.00 118 THR A O 1
ATOM 920 N N . LYS A 1 119 ? 1.725 -19.423 -2.122 1.00 84.38 119 LYS A N 1
ATOM 921 C CA . LYS A 1 119 ? 2.621 -19.082 -1.016 1.00 84.38 119 LYS A CA 1
ATOM 922 C C . LYS A 1 119 ? 3.914 -18.463 -1.542 1.00 84.38 119 LYS A C 1
ATOM 924 O O . LYS A 1 119 ? 4.853 -19.167 -1.896 1.00 84.38 119 LYS A O 1
ATOM 929 N N . VAL A 1 120 ? 3.932 -17.132 -1.625 1.00 82.69 120 VAL A N 1
ATOM 930 C CA . VAL A 1 120 ? 5.098 -16.319 -2.007 1.00 82.69 120 VAL A CA 1
ATOM 931 C C . VAL A 1 120 ? 5.260 -15.197 -0.991 1.00 82.69 120 VAL A C 1
ATOM 933 O O . VAL A 1 120 ? 4.285 -14.525 -0.669 1.00 82.69 120 VAL A O 1
ATOM 936 N N . HIS A 1 121 ? 6.487 -14.999 -0.507 1.00 87.38 121 HIS A N 1
ATOM 937 C CA . HIS A 1 121 ? 6.813 -13.901 0.399 1.00 87.38 121 HIS A CA 1
ATOM 938 C C . HIS A 1 121 ? 6.726 -12.550 -0.309 1.00 87.38 121 HIS A C 1
ATOM 940 O O . HIS A 1 121 ? 7.424 -12.305 -1.298 1.00 87.38 121 HIS A O 1
ATOM 946 N N . PHE A 1 122 ? 5.883 -11.669 0.221 1.00 88.31 122 PHE A N 1
ATOM 947 C CA . PHE A 1 122 ? 5.768 -10.283 -0.217 1.00 88.31 122 PHE A CA 1
ATOM 948 C C . PHE A 1 122 ? 5.297 -9.403 0.944 1.00 88.31 122 PHE A C 1
ATOM 950 O O . PHE A 1 122 ? 4.109 -9.132 1.108 1.00 88.31 122 PHE A O 1
ATOM 957 N N . GLY A 1 123 ? 6.259 -8.907 1.727 1.00 89.56 123 GLY A N 1
ATOM 958 C CA . GLY A 1 123 ? 6.048 -8.022 2.882 1.00 89.56 123 GLY A CA 1
ATOM 959 C C . GLY A 1 123 ? 5.512 -6.619 2.577 1.00 89.56 123 GLY A C 1
ATOM 960 O O . GLY A 1 123 ? 5.337 -5.811 3.489 1.00 89.56 123 GLY A O 1
ATOM 961 N N . GLY A 1 124 ? 5.298 -6.303 1.298 1.00 90.12 124 GLY A N 1
ATOM 962 C CA . GLY A 1 124 ? 4.722 -5.041 0.839 1.00 90.12 124 GLY A CA 1
ATOM 963 C C . GLY A 1 124 ? 3.205 -5.082 0.656 1.00 90.12 124 GLY A C 1
ATOM 964 O O . GLY A 1 124 ? 2.659 -4.129 0.102 1.00 90.12 124 GLY A O 1
ATOM 965 N N . HIS A 1 125 ? 2.532 -6.172 1.046 1.00 95.25 125 HIS A N 1
ATOM 966 C CA . HIS A 1 125 ? 1.084 -6.304 0.901 1.00 95.25 125 HIS A CA 1
ATOM 967 C C . HIS A 1 125 ? 0.355 -5.421 1.909 1.00 95.25 125 HIS A C 1
ATOM 969 O O . HIS A 1 125 ? 0.824 -5.233 3.033 1.00 95.25 125 HIS A O 1
ATOM 975 N N . VAL A 1 126 ? -0.791 -4.873 1.506 1.00 97.56 126 VAL A N 1
ATOM 976 C CA . VAL A 1 126 ? -1.568 -3.947 2.334 1.00 97.56 126 VAL A CA 1
ATOM 977 C C . VAL A 1 126 ? -3.038 -4.341 2.315 1.00 97.56 126 VAL A C 1
ATOM 979 O O . VAL A 1 126 ? -3.608 -4.543 1.250 1.00 97.56 126 VAL A O 1
ATOM 982 N N . VAL A 1 127 ? -3.655 -4.430 3.488 1.00 98.38 127 VAL A N 1
ATOM 983 C CA . VAL A 1 127 ? -5.075 -4.780 3.658 1.00 98.38 127 VAL A CA 1
ATOM 984 C C . VAL A 1 127 ? -5.728 -3.832 4.657 1.00 98.38 127 VAL A C 1
ATOM 986 O O . VAL A 1 127 ? -5.031 -3.227 5.471 1.00 98.38 127 VAL A O 1
ATOM 989 N N . ALA A 1 128 ? -7.052 -3.705 4.623 1.00 98.69 128 ALA A N 1
ATOM 990 C CA . ALA A 1 128 ? -7.801 -3.027 5.682 1.00 98.69 128 ALA A CA 1
ATOM 991 C C . ALA A 1 128 ? -8.448 -4.068 6.599 1.00 98.69 128 ALA A C 1
ATOM 993 O O . ALA A 1 128 ? -9.109 -4.976 6.120 1.00 98.69 128 ALA A O 1
ATOM 994 N N . MET A 1 129 ? -8.275 -3.951 7.909 1.00 98.62 129 MET A N 1
ATOM 995 C CA . MET A 1 129 ? -8.958 -4.766 8.910 1.00 98.62 129 MET A CA 1
ATOM 996 C C . MET A 1 129 ? -10.175 -4.012 9.436 1.00 98.62 129 MET A C 1
ATOM 998 O O . MET A 1 129 ? -10.078 -2.827 9.754 1.00 98.62 129 MET A O 1
ATOM 1002 N N . TYR A 1 130 ? -11.307 -4.706 9.539 1.00 98.50 130 TYR A N 1
ATOM 1003 C CA . TYR A 1 130 ? -12.574 -4.116 9.986 1.00 98.50 130 TYR A CA 1
ATOM 1004 C C . TYR A 1 130 ? -13.300 -4.935 11.054 1.00 98.50 130 TYR A C 1
ATOM 1006 O O . TYR A 1 130 ? -14.351 -4.524 11.538 1.00 98.50 130 TYR A O 1
ATOM 1014 N N . GLY A 1 131 ? -12.762 -6.088 11.439 1.00 98.25 131 GLY A N 1
ATOM 1015 C CA . GLY A 1 131 ? -13.359 -6.888 12.495 1.00 98.25 131 GLY A CA 1
ATOM 1016 C C . GLY A 1 131 ? -12.470 -8.025 12.955 1.00 98.25 131 GLY A C 1
ATOM 1017 O O . GLY A 1 131 ? -11.489 -8.379 12.296 1.00 98.25 131 GLY A O 1
ATOM 1018 N N . TYR A 1 132 ? -12.833 -8.608 14.089 1.00 98.44 132 TYR A N 1
ATOM 1019 C CA . TYR A 1 132 ? -12.222 -9.822 14.614 1.00 98.44 132 TYR A CA 1
ATOM 1020 C C . TYR A 1 132 ? -13.155 -10.556 15.581 1.00 98.44 132 TYR A C 1
ATOM 1022 O O . TYR A 1 132 ? -14.090 -9.991 16.155 1.00 98.44 132 TYR A O 1
ATOM 1030 N N . ASP A 1 133 ? -12.872 -11.832 15.795 1.00 96.75 133 ASP A N 1
ATOM 1031 C CA . ASP A 1 133 ? -13.394 -12.612 16.911 1.00 96.75 133 ASP A CA 1
ATOM 1032 C C . ASP A 1 133 ? -12.244 -13.315 17.646 1.00 96.75 133 ASP A C 1
ATOM 1034 O O . ASP A 1 133 ? -11.088 -12.890 17.577 1.00 96.75 133 ASP A O 1
ATOM 1038 N N . GLU A 1 134 ? -12.552 -14.341 18.435 1.00 94.19 134 GLU A N 1
ATOM 1039 C CA . GLU A 1 134 ? -11.542 -15.056 19.207 1.00 94.19 134 GLU A CA 1
ATOM 1040 C C . GLU A 1 134 ? -10.498 -15.747 18.314 1.00 94.19 134 GLU A C 1
ATOM 1042 O O . GLU A 1 134 ? -9.329 -15.826 18.704 1.00 94.19 134 GLU A O 1
ATOM 1047 N N . HIS A 1 135 ? -10.881 -16.165 17.104 1.00 95.38 135 HIS A N 1
ATOM 1048 C CA . HIS A 1 135 ? -10.079 -17.014 16.223 1.00 95.38 135 HIS A CA 1
ATOM 1049 C C . HIS A 1 135 ? -9.677 -16.324 14.918 1.00 95.38 135 HIS A C 1
ATOM 1051 O O . HIS A 1 135 ? -8.537 -16.477 14.472 1.00 95.38 135 HIS A O 1
ATOM 1057 N N . GLU A 1 136 ? -10.573 -15.533 14.336 1.00 97.69 136 GLU A N 1
ATOM 1058 C CA . GLU A 1 136 ? -10.441 -14.969 12.996 1.00 97.69 136 GLU A CA 1
ATOM 1059 C C . GLU A 1 136 ? -10.338 -13.440 13.019 1.00 97.69 136 GLU A C 1
ATOM 1061 O O . GLU A 1 136 ? -10.804 -12.750 13.930 1.00 97.69 136 GLU A O 1
ATOM 1066 N N . VAL A 1 137 ? -9.730 -12.902 11.965 1.00 98.31 137 VAL A N 1
ATOM 1067 C CA . VAL A 1 137 ? -9.753 -11.480 11.622 1.00 98.31 137 VAL A CA 1
ATOM 1068 C C . VAL A 1 137 ? -10.414 -11.293 10.264 1.00 98.31 137 VAL A C 1
ATOM 1070 O O . VAL A 1 137 ? -10.219 -12.091 9.346 1.00 98.31 137 VAL A O 1
ATOM 1073 N N . TYR A 1 138 ? -11.169 -10.209 10.135 1.00 98.38 138 TYR A N 1
ATOM 1074 C CA . TYR A 1 138 ? -11.926 -9.868 8.940 1.00 98.38 138 TYR A CA 1
ATOM 1075 C C . TYR A 1 138 ? -11.263 -8.680 8.251 1.00 98.38 138 TYR A C 1
ATOM 1077 O O . TYR A 1 138 ? -11.001 -7.638 8.866 1.00 98.38 138 TYR A O 1
ATOM 1085 N N . LEU A 1 139 ? -10.948 -8.873 6.974 1.00 98.50 139 LEU A N 1
ATOM 1086 C CA . LEU A 1 139 ? -10.119 -7.982 6.180 1.00 98.50 139 LEU A CA 1
ATOM 1087 C C . LEU A 1 139 ? -10.813 -7.634 4.860 1.00 98.50 139 LEU A C 1
ATOM 1089 O O . LEU A 1 139 ? -11.614 -8.404 4.333 1.00 98.50 139 LEU A O 1
ATOM 1093 N N . VAL A 1 140 ? -10.440 -6.495 4.294 1.00 98.38 140 VAL A N 1
ATOM 1094 C CA . VAL A 1 140 ? -10.696 -6.136 2.905 1.00 98.38 140 VAL A CA 1
ATOM 1095 C C . VAL A 1 140 ? -9.370 -6.163 2.152 1.00 98.38 140 VAL A C 1
ATOM 1097 O O . VAL A 1 140 ? -8.412 -5.476 2.524 1.00 98.38 140 VAL A O 1
ATOM 1100 N N . ASP A 1 141 ? -9.330 -6.960 1.092 1.00 96.69 141 ASP A N 1
ATOM 1101 C CA . ASP A 1 141 ? -8.233 -7.078 0.133 1.00 96.69 141 ASP A CA 1
ATOM 1102 C C . ASP A 1 141 ? -8.764 -6.754 -1.279 1.00 96.69 141 ASP A C 1
ATOM 1104 O O . ASP A 1 141 ? -9.932 -6.422 -1.482 1.00 96.69 141 ASP A O 1
ATOM 1108 N N . THR A 1 142 ? -7.893 -6.809 -2.278 1.00 94.62 142 THR A N 1
ATOM 1109 C CA . THR A 1 142 ? -8.188 -6.595 -3.694 1.00 94.62 142 THR A CA 1
ATOM 1110 C C . THR A 1 142 ? -9.396 -7.399 -4.175 1.00 94.62 142 THR A C 1
ATOM 1112 O O . THR A 1 142 ? -9.682 -8.503 -3.701 1.00 94.62 142 THR A O 1
ATOM 1115 N N . GLY A 1 143 ? -10.067 -6.893 -5.214 1.00 91.06 143 GLY A N 1
ATOM 1116 C CA . GLY A 1 143 ? -11.192 -7.590 -5.844 1.00 91.06 143 GLY A CA 1
ATOM 1117 C C . GLY A 1 143 ? -10.800 -8.978 -6.361 1.00 91.06 143 GLY A C 1
ATOM 1118 O O . GLY A 1 143 ? -11.591 -9.914 -6.302 1.00 91.06 143 GLY A O 1
ATOM 1119 N N . ARG A 1 144 ? -9.533 -9.156 -6.763 1.00 88.25 144 ARG A N 1
ATOM 1120 C CA . ARG A 1 144 ? -8.975 -10.454 -7.171 1.00 88.25 144 ARG A CA 1
ATOM 1121 C C . ARG A 1 144 ? -8.972 -11.495 -6.045 1.00 88.25 144 ARG A C 1
ATOM 1123 O O . ARG A 1 144 ? -9.081 -12.680 -6.344 1.00 88.25 144 ARG A O 1
ATOM 1130 N N . GLN A 1 145 ? -8.831 -11.069 -4.790 1.00 89.94 145 GLN A N 1
ATOM 1131 C CA . GLN A 1 145 ? -8.910 -11.952 -3.621 1.00 89.94 145 GLN A CA 1
ATOM 1132 C C . GLN A 1 145 ? -10.337 -12.097 -3.075 1.00 89.94 145 GLN A C 1
ATOM 1134 O O . GLN A 1 145 ? -10.558 -12.907 -2.182 1.00 89.94 145 GLN A O 1
ATOM 1139 N N . GLY A 1 146 ? -11.303 -11.356 -3.631 1.00 90.94 146 GLY A N 1
ATOM 1140 C CA . GLY A 1 146 ? -12.717 -11.418 -3.257 1.00 90.94 146 GLY A CA 1
ATOM 1141 C C . GLY A 1 146 ? -13.246 -10.191 -2.510 1.00 90.94 146 GLY A C 1
ATOM 1142 O O . GLY A 1 146 ? -14.423 -10.174 -2.164 1.00 90.94 146 GLY A O 1
ATOM 1143 N N . GLY A 1 147 ? -12.433 -9.154 -2.273 1.00 93.81 147 GLY A N 1
ATOM 1144 C CA . GLY A 1 147 ? -12.859 -8.014 -1.455 1.00 93.81 147 GLY A CA 1
ATOM 1145 C C . GLY A 1 147 ? -12.856 -8.386 0.025 1.00 93.81 147 GLY A C 1
ATOM 1146 O O . GLY A 1 147 ? -11.822 -8.279 0.677 1.00 93.81 147 GLY A O 1
ATOM 1147 N N . ALA A 1 148 ? -13.990 -8.860 0.547 1.00 96.94 148 ALA A N 1
ATOM 1148 C CA . ALA A 1 148 ? -14.107 -9.339 1.924 1.00 96.94 148 ALA A CA 1
ATOM 1149 C C . ALA A 1 148 ? -13.447 -10.716 2.093 1.00 96.94 148 ALA A C 1
ATOM 1151 O O . ALA A 1 148 ? -13.838 -11.693 1.453 1.00 96.94 148 ALA A O 1
ATOM 1152 N N . VAL A 1 149 ? -12.464 -10.805 2.984 1.00 97.31 149 VAL A N 1
ATOM 1153 C CA . VAL A 1 149 ? -11.693 -12.025 3.253 1.00 97.31 149 VAL A CA 1
ATOM 1154 C C . VAL A 1 149 ? -11.446 -12.189 4.752 1.00 97.31 149 VAL A C 1
ATOM 1156 O O . VAL A 1 149 ? -11.615 -11.256 5.537 1.00 97.31 149 VAL A O 1
ATOM 1159 N N . ARG A 1 150 ? -11.036 -13.389 5.167 1.00 97.75 150 ARG A N 1
ATOM 1160 C CA . ARG A 1 150 ? -10.701 -13.693 6.564 1.00 97.75 150 ARG A CA 1
ATOM 1161 C C . ARG A 1 150 ? -9.455 -14.554 6.674 1.00 97.75 150 ARG A C 1
ATOM 1163 O O . ARG A 1 150 ? -9.144 -15.317 5.760 1.00 97.75 150 ARG A O 1
ATOM 1170 N N . THR A 1 151 ? -8.751 -14.418 7.787 1.00 98.19 151 THR A N 1
ATOM 1171 C CA . THR A 1 151 ? -7.611 -15.264 8.153 1.00 98.19 151 THR A CA 1
ATOM 1172 C C . THR A 1 151 ? -7.590 -15.444 9.665 1.00 98.19 151 THR A C 1
ATOM 1174 O O . THR A 1 151 ? -8.115 -14.613 10.405 1.00 98.19 151 THR A O 1
ATOM 1177 N N . SER A 1 152 ? -6.920 -16.484 10.137 1.00 98.31 152 SER A N 1
ATOM 1178 C CA . SER A 1 152 ? -6.691 -16.714 11.556 1.00 98.31 152 SER A CA 1
ATOM 1179 C C . SER A 1 152 ? -5.871 -15.591 12.201 1.00 98.31 152 SER A C 1
ATOM 1181 O O . SER A 1 152 ? -4.951 -15.022 11.601 1.00 98.31 152 SER A O 1
ATOM 1183 N N . ARG A 1 153 ? -6.121 -15.316 13.487 1.00 97.50 153 ARG A N 1
ATOM 1184 C CA . ARG A 1 153 ? -5.313 -14.373 14.288 1.00 97.50 153 ARG A CA 1
ATOM 1185 C C . ARG A 1 153 ? -3.837 -14.759 14.324 1.00 97.50 153 ARG A C 1
ATOM 1187 O O . ARG A 1 153 ? -2.966 -13.891 14.276 1.00 97.50 153 ARG A O 1
ATOM 1194 N N . ALA A 1 154 ? -3.550 -16.060 14.372 1.00 97.38 154 ALA A N 1
ATOM 1195 C CA . ALA A 1 154 ? -2.187 -16.576 14.322 1.00 97.38 154 ALA A CA 1
ATOM 1196 C C . ALA A 1 154 ? -1.525 -16.310 12.956 1.00 97.38 154 ALA A C 1
ATOM 1198 O O . ALA A 1 154 ? -0.359 -15.914 12.914 1.00 97.38 154 ALA A O 1
ATOM 1199 N N . GLY A 1 155 ? -2.264 -16.485 11.853 1.00 97.69 155 GLY A N 1
ATOM 1200 C CA . GLY A 1 155 ? -1.823 -16.121 10.504 1.00 97.69 155 GLY A CA 1
ATOM 1201 C C . GLY A 1 155 ? -1.507 -14.634 10.387 1.00 97.69 155 GLY A C 1
ATOM 1202 O O . GLY A 1 155 ? -0.402 -14.275 9.979 1.00 97.69 155 GLY A O 1
ATOM 1203 N N . LEU A 1 156 ? -2.413 -13.769 10.858 1.00 98.31 156 LEU A N 1
ATOM 1204 C CA . LEU A 1 156 ? -2.196 -12.320 10.872 1.00 98.31 156 LEU A CA 1
ATOM 1205 C C . LEU A 1 156 ? -0.954 -11.930 11.688 1.00 98.31 156 LEU A C 1
ATOM 1207 O O . LEU A 1 156 ? -0.158 -11.100 11.246 1.00 98.31 156 LEU A O 1
ATOM 1211 N N . ALA A 1 157 ? -0.766 -12.525 12.869 1.00 98.00 157 ALA A N 1
ATOM 1212 C CA . ALA A 1 157 ? 0.383 -12.236 13.722 1.00 98.00 157 ALA A CA 1
ATOM 1213 C C . ALA A 1 157 ? 1.714 -12.585 13.034 1.00 98.00 157 ALA A C 1
ATOM 1215 O O . ALA A 1 157 ? 2.647 -11.784 13.079 1.00 98.00 157 ALA A O 1
ATOM 1216 N N . ARG A 1 158 ? 1.791 -13.737 12.348 1.00 98.00 158 ARG A N 1
ATOM 1217 C CA . ARG A 1 158 ? 2.970 -14.110 11.546 1.00 98.00 158 ARG A CA 1
ATOM 1218 C C . ARG A 1 158 ? 3.166 -13.170 10.358 1.00 98.00 158 ARG A C 1
ATOM 1220 O O . ARG A 1 158 ? 4.270 -12.674 10.166 1.00 98.00 158 ARG A O 1
ATOM 1227 N N . ALA A 1 159 ? 2.094 -12.862 9.623 1.00 97.94 159 ALA A N 1
ATOM 1228 C CA . ALA A 1 159 ? 2.121 -11.965 8.466 1.00 97.94 159 ALA A CA 1
ATOM 1229 C C . ALA A 1 159 ? 2.706 -10.586 8.805 1.00 97.94 159 ALA A C 1
ATOM 1231 O O . ALA A 1 159 ? 3.496 -10.034 8.043 1.00 97.94 159 ALA A O 1
ATOM 1232 N N . ARG A 1 160 ? 2.321 -10.027 9.957 1.00 97.94 160 ARG A N 1
ATOM 1233 C CA . ARG A 1 160 ? 2.755 -8.698 10.411 1.00 97.94 160 ARG A CA 1
ATOM 1234 C C . ARG A 1 160 ? 4.162 -8.687 11.017 1.00 97.94 160 ARG A C 1
ATOM 1236 O O . ARG A 1 160 ? 4.820 -7.647 10.983 1.00 97.94 160 ARG A O 1
ATOM 1243 N N . ALA A 1 161 ? 4.612 -9.813 11.568 1.00 97.56 161 ALA A N 1
ATOM 1244 C CA . ALA A 1 161 ? 5.921 -9.944 12.208 1.00 97.56 161 ALA A CA 1
ATOM 1245 C C . ALA A 1 161 ? 7.042 -10.389 11.249 1.00 97.56 161 ALA A C 1
ATOM 1247 O O . ALA A 1 161 ? 8.206 -10.428 11.661 1.00 97.56 161 ALA A O 1
ATOM 1248 N N . GLU A 1 162 ? 6.697 -10.727 10.003 1.00 96.81 162 GLU A N 1
ATOM 1249 C CA . GLU A 1 162 ? 7.634 -11.189 8.980 1.00 96.81 162 GLU A CA 1
ATOM 1250 C C . GLU A 1 162 ? 8.761 -10.178 8.724 1.00 96.81 162 GLU A C 1
ATOM 1252 O O . GLU A 1 162 ? 8.586 -8.960 8.844 1.00 96.81 162 GLU A O 1
ATOM 1257 N N . ARG A 1 163 ? 9.942 -10.690 8.369 1.00 93.69 163 ARG A N 1
ATOM 1258 C CA . ARG A 1 163 ? 11.137 -9.885 8.119 1.00 93.69 163 ARG A CA 1
ATOM 1259 C C . ARG A 1 163 ? 11.657 -10.158 6.722 1.00 93.69 163 ARG A C 1
ATOM 1261 O O . ARG A 1 163 ? 11.886 -11.295 6.340 1.00 93.69 163 ARG A O 1
ATOM 1268 N N . GLY A 1 164 ? 11.959 -9.102 5.983 1.00 88.38 164 GLY A N 1
ATOM 1269 C CA . GLY A 1 164 ? 12.558 -9.263 4.670 1.00 88.38 164 GLY A CA 1
ATOM 1270 C C . GLY A 1 164 ? 12.411 -8.033 3.791 1.00 88.38 164 GLY A C 1
ATOM 1271 O O . GLY A 1 164 ? 12.148 -6.927 4.272 1.00 88.38 164 GLY A O 1
ATOM 1272 N N . PRO A 1 165 ? 12.599 -8.200 2.476 1.00 83.00 165 PRO A N 1
ATOM 1273 C CA . PRO A 1 165 ? 12.362 -7.131 1.524 1.00 83.00 165 PRO A CA 1
ATOM 1274 C C . PRO A 1 165 ? 10.940 -6.579 1.664 1.00 83.00 165 PRO A C 1
ATOM 1276 O O . PRO A 1 165 ? 9.974 -7.333 1.737 1.00 83.00 165 PRO A O 1
ATOM 1279 N N . MET A 1 166 ? 10.819 -5.251 1.676 1.00 86.50 166 MET A N 1
ATOM 1280 C CA . MET A 1 166 ? 9.541 -4.523 1.692 1.00 86.50 166 MET A CA 1
ATOM 1281 C C . MET A 1 166 ? 8.663 -4.721 2.943 1.00 86.50 166 MET A C 1
ATOM 1283 O O . MET A 1 166 ? 7.621 -4.076 3.015 1.00 86.50 166 MET A O 1
ATOM 1287 N N . THR A 1 167 ? 9.073 -5.524 3.935 1.00 93.12 167 THR A N 1
ATOM 1288 C CA . THR A 1 167 ? 8.346 -5.680 5.209 1.00 93.12 167 THR A CA 1
ATOM 1289 C C . THR A 1 167 ? 8.378 -4.401 6.045 1.00 93.12 167 THR A C 1
ATOM 1291 O O . THR A 1 167 ? 9.354 -3.647 6.000 1.00 93.12 167 THR A O 1
ATOM 1294 N N . ALA A 1 168 ? 7.354 -4.200 6.872 1.00 94.31 168 ALA A N 1
ATOM 1295 C CA . ALA A 1 168 ? 7.335 -3.188 7.923 1.00 94.31 168 ALA A CA 1
ATOM 1296 C C . ALA A 1 168 ? 7.220 -3.850 9.306 1.00 94.31 168 ALA A C 1
ATOM 1298 O O . ALA A 1 168 ? 6.757 -4.981 9.421 1.00 94.31 168 ALA A O 1
ATOM 1299 N N . ARG A 1 169 ? 7.625 -3.153 10.376 1.00 96.62 169 ARG A N 1
ATOM 1300 C CA . ARG A 1 169 ? 7.589 -3.694 11.749 1.00 96.62 169 ARG A CA 1
ATOM 1301 C C . ARG A 1 169 ? 6.162 -3.669 12.301 1.00 96.62 169 ARG A C 1
ATOM 1303 O O . ARG A 1 169 ? 5.787 -2.722 12.989 1.00 96.62 169 ARG A O 1
ATOM 1310 N N . ASN A 1 170 ? 5.368 -4.686 11.963 1.00 98.00 170 ASN A N 1
ATOM 1311 C CA . ASN A 1 170 ? 3.953 -4.808 12.326 1.00 98.00 170 ASN A CA 1
ATOM 1312 C C . ASN A 1 170 ? 3.111 -3.551 12.032 1.00 98.00 170 ASN A C 1
ATOM 1314 O O . ASN A 1 170 ? 2.207 -3.225 12.808 1.00 98.00 170 ASN A O 1
ATOM 1318 N N . ARG A 1 171 ? 3.404 -2.837 10.937 1.00 98.38 171 ARG A N 1
ATOM 1319 C CA . ARG A 1 171 ? 2.821 -1.516 10.675 1.00 98.38 171 ARG A CA 1
ATOM 1320 C C . ARG A 1 171 ? 1.295 -1.568 10.609 1.00 98.38 171 ARG A C 1
ATOM 1322 O O . ARG A 1 171 ? 0.731 -2.346 9.837 1.00 98.38 171 ARG A O 1
ATOM 1329 N N . SER A 1 172 ? 0.660 -0.690 11.375 1.00 98.62 172 SER A N 1
ATOM 1330 C CA . SER A 1 172 ? -0.761 -0.359 11.278 1.00 98.62 172 SER A CA 1
ATOM 1331 C C . SER A 1 172 ? -0.923 1.136 11.041 1.00 98.62 172 SER A C 1
ATOM 1333 O O . SER A 1 172 ? -0.070 1.926 11.445 1.00 98.62 172 SER A O 1
ATOM 1335 N N . PHE A 1 173 ? -1.993 1.538 10.367 1.00 98.75 173 PHE A N 1
ATOM 1336 C CA . PHE A 1 173 ? -2.275 2.945 10.142 1.00 98.75 173 PHE A CA 1
ATOM 1337 C C . PHE A 1 173 ? -3.768 3.238 10.082 1.00 98.75 173 PHE A C 1
ATOM 1339 O O . PHE A 1 173 ? -4.559 2.429 9.602 1.00 98.75 173 PHE A O 1
ATOM 1346 N N . THR A 1 174 ? -4.137 4.426 10.544 1.00 98.50 174 THR A N 1
ATOM 1347 C CA . THR A 1 174 ? -5.482 4.980 10.385 1.00 98.50 174 THR A CA 1
ATOM 1348 C C . THR A 1 174 ? -5.392 6.337 9.704 1.00 98.50 174 THR A C 1
ATOM 1350 O O . THR A 1 174 ? -4.348 6.996 9.741 1.00 98.50 174 THR A O 1
ATOM 1353 N N . ILE A 1 175 ? -6.477 6.730 9.046 1.00 98.12 175 ILE A N 1
ATOM 1354 C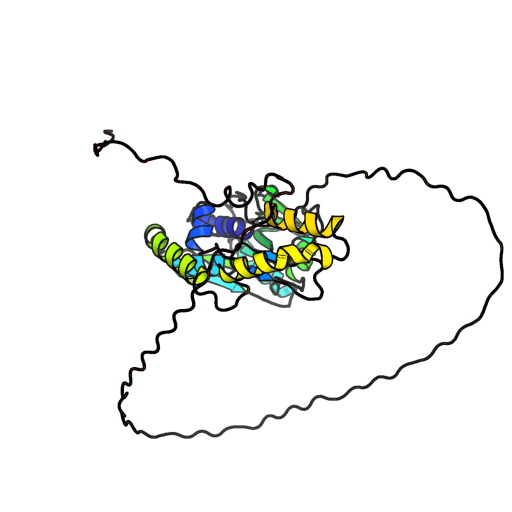 CA . ILE A 1 175 ? -6.585 8.010 8.350 1.00 98.12 175 ILE A CA 1
ATOM 1355 C C . ILE A 1 175 ? -7.838 8.696 8.853 1.00 98.12 175 ILE A C 1
ATOM 1357 O O . ILE A 1 175 ? -8.863 8.040 8.977 1.00 98.12 175 ILE A O 1
ATOM 1361 N N . THR A 1 176 ? -7.738 9.987 9.142 1.00 97.44 176 THR A N 1
ATOM 1362 C CA . THR A 1 176 ? -8.882 10.819 9.511 1.00 97.44 176 THR A CA 1
ATOM 1363 C C . THR A 1 176 ? -8.992 11.987 8.549 1.00 97.44 176 THR A C 1
ATOM 1365 O O . THR A 1 176 ? -7.999 12.680 8.288 1.00 97.44 176 THR A O 1
ATOM 1368 N N . VAL A 1 177 ? -10.197 12.192 8.020 1.00 96.12 177 VAL A N 1
ATOM 1369 C CA . VAL A 1 177 ? -10.516 13.355 7.190 1.00 96.12 177 VAL A CA 1
ATOM 1370 C C . VAL A 1 177 ? -10.866 14.509 8.139 1.00 96.12 177 VAL A C 1
ATOM 1372 O O . VAL A 1 177 ? -11.777 14.361 8.952 1.00 96.12 177 VAL A O 1
ATOM 1375 N N . PRO A 1 178 ? -10.134 15.639 8.120 1.00 94.12 178 PRO A N 1
ATOM 1376 C CA . PRO A 1 178 ? -10.483 16.784 8.961 1.00 94.12 178 PRO A CA 1
ATOM 1377 C C . PRO A 1 178 ? -11.816 17.395 8.510 1.00 94.12 178 PRO A C 1
ATOM 1379 O O . PRO A 1 178 ? -12.218 17.212 7.366 1.00 94.12 178 PRO A O 1
ATOM 1382 N N . GLU A 1 179 ? -12.460 18.203 9.359 1.00 89.56 179 GLU A N 1
ATOM 1383 C CA . GLU A 1 179 ? -13.736 18.875 9.028 1.00 89.56 179 GLU A CA 1
ATOM 1384 C C . GLU A 1 179 ? -13.685 19.687 7.724 1.00 89.56 179 GLU A C 1
ATOM 1386 O O . GLU A 1 179 ? -14.688 19.851 7.033 1.00 89.56 179 GLU A O 1
ATOM 1391 N N . ARG A 1 180 ? -12.506 20.226 7.396 1.00 88.00 180 ARG A N 1
ATOM 1392 C CA . ARG A 1 180 ? -12.250 21.024 6.196 1.00 88.00 180 ARG A CA 1
ATOM 1393 C C . ARG A 1 180 ? -11.030 20.465 5.457 1.00 88.00 180 ARG A C 1
ATOM 1395 O O . ARG A 1 180 ? -9.934 21.002 5.627 1.00 88.00 180 ARG A O 1
ATOM 1402 N N . PRO A 1 181 ? -11.185 19.373 4.688 1.00 86.88 181 PRO A N 1
ATOM 1403 C CA . PRO A 1 181 ? -10.090 18.815 3.907 1.00 86.88 181 PRO A CA 1
ATOM 1404 C C . PRO A 1 181 ? -9.772 19.713 2.710 1.00 86.88 181 PRO A C 1
ATOM 1406 O O . PRO A 1 181 ? -10.604 20.507 2.263 1.00 86.88 181 PRO A O 1
ATOM 1409 N N . LEU A 1 182 ? -8.565 19.572 2.161 1.00 91.06 182 LEU A N 1
ATOM 1410 C CA . LEU A 1 182 ? -8.231 20.238 0.907 1.00 91.06 182 LEU A CA 1
ATOM 1411 C C . LEU A 1 182 ? -9.065 19.640 -0.235 1.00 91.06 182 LEU A C 1
ATOM 1413 O O . LEU A 1 182 ? -9.257 18.426 -0.315 1.00 91.06 182 LEU A O 1
ATOM 1417 N N . SER A 1 183 ? -9.527 20.502 -1.141 1.00 93.50 183 SER A N 1
ATOM 1418 C CA . SER A 1 183 ? -10.209 20.106 -2.377 1.00 93.50 183 SER A CA 1
ATOM 1419 C C . SER A 1 183 ? -9.285 19.218 -3.209 1.00 93.50 183 SER A C 1
ATOM 1421 O O . SER A 1 183 ? -8.235 19.657 -3.686 1.00 93.50 183 SER A O 1
ATOM 1423 N N . TRP A 1 184 ? -9.651 17.946 -3.371 1.00 95.38 184 TRP A N 1
ATOM 1424 C CA . TRP A 1 184 ? -8.835 16.989 -4.117 1.00 95.38 184 TRP A CA 1
ATOM 1425 C C . TRP A 1 184 ? -8.736 17.365 -5.599 1.00 95.38 184 TRP A C 1
ATOM 1427 O O . TRP A 1 184 ? -7.734 17.048 -6.238 1.00 95.38 184 TRP A O 1
ATOM 1437 N N . GLN A 1 185 ? -9.732 18.079 -6.130 1.00 96.38 185 GLN A N 1
ATOM 1438 C CA . GLN A 1 185 ? -9.766 18.601 -7.494 1.00 96.38 185 GLN A CA 1
ATOM 1439 C C . GLN A 1 185 ? -8.581 19.542 -7.742 1.00 96.38 185 GLN A C 1
ATOM 1441 O O . GLN A 1 185 ? -7.865 19.397 -8.735 1.00 96.38 185 GLN A O 1
ATOM 1446 N N . ASP A 1 186 ? -8.315 20.440 -6.793 1.00 96.69 186 ASP A N 1
ATOM 1447 C CA . ASP A 1 186 ? -7.223 21.418 -6.882 1.00 96.69 186 ASP A CA 1
ATOM 1448 C C . ASP A 1 186 ? -5.843 20.767 -6.707 1.00 96.69 186 ASP A C 1
ATOM 1450 O O . ASP A 1 186 ? -4.815 21.331 -7.085 1.00 96.69 186 ASP A O 1
ATOM 1454 N N . GLN A 1 187 ? -5.814 19.542 -6.179 1.00 97.62 187 GLN A N 1
ATOM 1455 C CA . GLN A 1 187 ? -4.598 18.773 -5.944 1.00 97.62 187 GLN A CA 1
ATOM 1456 C C . GLN A 1 187 ? -4.190 17.870 -7.117 1.00 97.62 187 GLN A C 1
ATOM 1458 O O . GLN A 1 187 ? -3.085 17.324 -7.101 1.00 97.62 187 GLN A O 1
ATOM 1463 N N . ILE A 1 188 ? -5.009 17.755 -8.169 1.00 97.44 188 ILE A N 1
ATOM 1464 C CA . ILE A 1 188 ? -4.706 16.908 -9.337 1.00 97.44 188 ILE A CA 1
ATOM 1465 C C . ILE A 1 188 ? -3.447 17.394 -10.068 1.00 97.44 188 ILE A C 1
ATOM 1467 O O . ILE A 1 188 ? -2.519 16.617 -10.290 1.00 97.44 188 ILE A O 1
ATOM 1471 N N . ILE A 1 189 ? -3.391 18.678 -10.440 1.00 98.06 189 ILE A N 1
ATOM 1472 C CA . ILE A 1 189 ? -2.250 19.235 -11.185 1.00 98.06 189 ILE A CA 1
ATOM 1473 C C . ILE A 1 189 ? -0.954 19.195 -10.359 1.00 98.06 189 ILE A C 1
ATOM 1475 O O . ILE A 1 189 ? 0.059 18.744 -10.902 1.00 98.06 189 ILE A O 1
ATOM 1479 N N . PRO A 1 190 ? -0.949 19.589 -9.068 1.00 97.94 190 PRO A N 1
ATOM 1480 C CA . PRO A 1 190 ? 0.196 19.356 -8.191 1.00 97.94 190 PRO A CA 1
ATOM 1481 C C . PRO A 1 190 ? 0.647 17.891 -8.161 1.00 97.94 190 PRO A C 1
ATOM 1483 O O . PRO A 1 190 ? 1.831 17.621 -8.323 1.00 97.94 190 PRO A O 1
ATOM 1486 N N . ALA A 1 191 ? -0.280 16.932 -8.050 1.00 97.88 191 ALA A N 1
ATOM 1487 C CA . ALA A 1 191 ? 0.071 15.514 -7.992 1.00 97.88 191 ALA A CA 1
ATOM 1488 C C . ALA A 1 191 ? 0.753 14.999 -9.261 1.00 97.88 191 ALA A C 1
ATOM 1490 O O . ALA A 1 191 ? 1.715 14.228 -9.176 1.00 97.88 191 ALA A O 1
ATOM 1491 N N . VAL A 1 192 ? 0.275 15.443 -10.427 1.00 97.44 192 VAL A N 1
ATOM 1492 C CA . VAL A 1 192 ? 0.875 15.122 -11.727 1.00 97.44 192 VAL A CA 1
ATOM 1493 C C . VAL A 1 192 ? 2.274 15.725 -11.845 1.00 97.44 192 VAL A C 1
ATOM 1495 O O . VAL A 1 192 ? 3.183 15.038 -12.308 1.00 97.44 192 VAL A O 1
ATOM 1498 N N . ARG A 1 193 ? 2.464 16.977 -11.405 1.00 97.88 193 ARG A N 1
ATOM 1499 C CA . ARG A 1 193 ? 3.778 17.640 -11.403 1.00 97.88 193 ARG A CA 1
ATOM 1500 C C . ARG A 1 193 ? 4.764 16.920 -10.494 1.00 97.88 193 ARG A C 1
ATOM 1502 O O . ARG A 1 193 ? 5.804 16.504 -10.982 1.00 97.88 193 ARG A O 1
ATOM 1509 N N . ASP A 1 194 ? 4.391 16.654 -9.245 1.00 96.56 194 ASP A N 1
ATOM 1510 C CA . ASP A 1 194 ? 5.253 15.943 -8.292 1.00 96.56 194 ASP A CA 1
ATOM 1511 C C . ASP A 1 194 ? 5.625 14.543 -8.801 1.00 96.56 194 ASP A C 1
ATOM 1513 O O . ASP A 1 194 ? 6.763 14.093 -8.666 1.00 96.56 194 ASP A O 1
ATOM 1517 N N . CYS A 1 195 ? 4.673 13.853 -9.437 1.00 96.69 195 CYS A N 1
ATOM 1518 C CA . CYS A 1 195 ? 4.918 12.564 -10.070 1.00 96.69 195 CYS A CA 1
ATOM 1519 C C . CYS A 1 195 ? 5.928 12.673 -11.224 1.00 96.69 195 CYS A C 1
ATOM 1521 O O . CYS A 1 195 ? 6.844 11.853 -11.319 1.00 96.69 195 CYS A O 1
ATOM 1523 N N . ALA A 1 196 ? 5.762 13.662 -12.106 1.00 96.88 196 ALA A N 1
ATOM 1524 C CA . ALA A 1 196 ? 6.660 13.890 -13.232 1.00 96.88 196 ALA A CA 1
ATOM 1525 C C . ALA A 1 196 ? 8.060 14.292 -12.752 1.00 96.88 196 ALA A C 1
ATOM 1527 O O . ALA A 1 196 ? 9.047 13.716 -13.206 1.00 96.88 196 ALA A O 1
ATOM 1528 N N . ASP A 1 197 ? 8.146 15.203 -11.787 1.00 96.06 197 ASP A N 1
ATOM 1529 C CA . ASP A 1 197 ? 9.401 15.672 -11.211 1.00 96.06 197 ASP A CA 1
ATOM 1530 C C . ASP A 1 197 ? 10.149 14.524 -10.533 1.00 96.06 197 ASP A C 1
ATOM 1532 O O . ASP A 1 197 ? 11.323 14.307 -10.821 1.00 96.06 197 ASP A O 1
ATOM 1536 N N . ALA A 1 198 ? 9.479 13.698 -9.723 1.00 93.25 198 ALA A N 1
ATOM 1537 C CA . ALA A 1 198 ? 10.102 12.522 -9.114 1.00 93.25 198 ALA A CA 1
ATOM 1538 C C . ALA A 1 198 ? 10.592 11.501 -10.159 1.00 93.25 198 ALA A C 1
ATOM 1540 O O . ALA A 1 198 ? 11.621 10.844 -9.968 1.00 93.25 198 ALA A O 1
ATOM 1541 N N . PHE A 1 199 ? 9.868 11.356 -11.272 1.00 95.00 199 PHE A N 1
ATOM 1542 C CA . PHE A 1 199 ? 10.231 10.434 -12.345 1.00 95.00 199 PHE A CA 1
ATOM 1543 C C . PHE A 1 199 ? 11.416 10.934 -13.185 1.00 95.00 199 PHE A C 1
ATOM 1545 O O . PHE A 1 199 ? 12.268 10.133 -13.583 1.00 95.00 199 PHE A O 1
ATOM 1552 N N . LEU A 1 200 ? 11.472 12.243 -13.452 1.00 95.62 200 LEU A N 1
ATOM 1553 C CA . LEU A 1 200 ? 12.475 12.902 -14.293 1.00 95.62 200 LEU A CA 1
ATOM 1554 C C . LEU A 1 200 ? 13.725 13.336 -13.513 1.00 95.62 200 LEU A C 1
ATOM 1556 O O . LEU A 1 200 ? 14.821 13.331 -14.063 1.00 95.62 200 LEU A O 1
ATOM 1560 N N . ALA A 1 201 ? 13.605 13.651 -12.227 1.00 94.00 201 ALA A N 1
ATOM 1561 C CA . ALA A 1 201 ? 14.712 14.035 -11.350 1.00 94.00 201 ALA A CA 1
ATOM 1562 C C . ALA A 1 201 ? 15.184 12.856 -10.477 1.00 94.00 201 ALA A C 1
ATOM 1564 O O . ALA A 1 201 ? 15.481 13.007 -9.291 1.00 94.00 201 ALA A O 1
ATOM 1565 N N . ALA A 1 202 ? 15.253 11.653 -11.059 1.00 89.94 202 ALA A N 1
ATOM 1566 C CA . ALA A 1 202 ? 15.612 10.437 -10.335 1.00 89.94 202 ALA A CA 1
ATOM 1567 C C . ALA A 1 202 ? 17.017 10.538 -9.685 1.00 89.94 202 ALA A C 1
ATOM 1569 O O . ALA A 1 202 ? 18.020 10.669 -10.404 1.00 89.94 202 ALA A O 1
ATOM 1570 N N . PRO A 1 203 ? 17.134 10.393 -8.346 1.00 89.00 203 PRO A N 1
ATOM 1571 C CA . PRO A 1 203 ? 18.386 10.639 -7.620 1.00 89.00 203 PRO A CA 1
ATOM 1572 C C . PRO A 1 203 ? 19.449 9.565 -7.881 1.00 89.00 203 PRO A C 1
ATOM 1574 O O . PRO A 1 203 ? 20.640 9.795 -7.693 1.00 89.00 203 PRO A O 1
ATOM 1577 N N . ILE A 1 204 ? 19.027 8.380 -8.328 1.00 92.00 204 ILE A N 1
ATOM 1578 C CA . ILE A 1 204 ? 19.901 7.254 -8.655 1.00 92.00 204 ILE A CA 1
ATOM 1579 C C . ILE A 1 204 ? 19.479 6.621 -9.981 1.00 92.00 204 ILE A C 1
ATOM 1581 O O . ILE A 1 204 ? 18.308 6.644 -10.354 1.00 92.00 204 ILE A O 1
ATOM 1585 N N . ALA A 1 205 ? 20.426 5.973 -10.661 1.00 93.94 205 ALA A N 1
ATOM 1586 C CA . ALA A 1 205 ? 20.208 5.348 -11.970 1.00 93.94 205 ALA A CA 1
ATOM 1587 C C . ALA A 1 205 ? 19.222 4.163 -11.964 1.00 93.94 205 ALA A C 1
ATOM 1589 O O . ALA A 1 205 ? 18.894 3.628 -13.013 1.00 93.94 205 ALA A O 1
ATOM 1590 N N . ASN A 1 206 ? 18.779 3.715 -10.790 1.00 93.31 206 ASN A N 1
ATOM 1591 C CA . ASN A 1 206 ? 17.825 2.619 -10.656 1.00 93.31 206 ASN A CA 1
ATOM 1592 C C . ASN A 1 206 ? 16.372 3.098 -10.678 1.00 93.31 206 ASN A C 1
ATOM 1594 O O . ASN A 1 206 ? 15.490 2.249 -10.693 1.00 93.31 206 ASN A O 1
ATOM 1598 N N . LEU A 1 207 ? 16.119 4.408 -10.630 1.00 93.88 207 LEU A N 1
ATOM 1599 C CA . LEU A 1 207 ? 14.780 4.969 -10.463 1.00 93.88 207 LEU A CA 1
ATOM 1600 C C . LEU A 1 207 ? 14.332 5.779 -11.682 1.00 93.88 207 LEU A C 1
ATOM 1602 O O . LEU A 1 207 ? 15.163 6.268 -12.450 1.00 93.88 207 LEU A O 1
ATOM 1606 N N . GLY A 1 208 ? 13.015 5.932 -11.830 1.00 94.12 208 GLY A N 1
ATOM 1607 C CA . GLY A 1 208 ? 12.394 6.761 -12.863 1.00 94.12 208 GLY A CA 1
ATOM 1608 C C . GLY A 1 208 ? 12.835 6.373 -14.276 1.00 94.12 208 GLY A C 1
ATOM 1609 O O . GLY A 1 208 ? 13.115 5.202 -14.554 1.00 94.12 208 GLY A O 1
ATOM 1610 N N . TYR A 1 209 ? 12.955 7.361 -15.165 1.00 94.81 209 TYR A N 1
ATOM 1611 C CA . TYR A 1 209 ? 13.362 7.109 -16.554 1.00 94.81 209 TYR A CA 1
ATOM 1612 C C . TYR A 1 209 ? 14.764 6.476 -16.660 1.00 94.81 209 TYR A C 1
ATOM 1614 O O . TYR A 1 209 ? 14.991 5.618 -17.512 1.00 94.81 209 TYR A O 1
ATOM 1622 N N . ARG A 1 210 ? 15.692 6.830 -15.757 1.00 95.31 210 ARG A N 1
ATOM 1623 C CA . ARG A 1 210 ? 17.049 6.253 -15.715 1.00 95.31 210 ARG A CA 1
ATOM 1624 C C . ARG A 1 210 ? 17.015 4.773 -15.354 1.00 95.31 210 ARG A C 1
ATOM 1626 O O . ARG A 1 210 ? 17.789 3.984 -15.885 1.00 95.31 210 ARG A O 1
ATOM 1633 N N . GLY A 1 211 ? 16.091 4.386 -14.474 1.00 94.94 211 GLY A N 1
ATOM 1634 C CA . GLY A 1 211 ? 15.833 2.990 -14.149 1.00 94.94 211 GLY A CA 1
ATOM 1635 C C . GLY A 1 211 ? 15.365 2.202 -15.368 1.00 94.94 211 GLY A C 1
ATOM 1636 O O . GLY A 1 211 ? 15.832 1.082 -15.568 1.00 94.94 211 GLY A O 1
ATOM 1637 N N . ILE A 1 212 ? 14.501 2.790 -16.204 1.00 94.19 212 ILE A N 1
ATOM 1638 C CA . ILE A 1 212 ? 14.039 2.169 -17.456 1.00 94.19 212 ILE A CA 1
ATOM 1639 C C . ILE A 1 212 ? 15.211 1.978 -18.416 1.00 94.19 212 ILE A C 1
ATOM 1641 O O . ILE A 1 212 ? 15.406 0.878 -18.930 1.00 94.19 212 ILE A O 1
ATOM 1645 N N . GLU A 1 213 ? 16.022 3.016 -18.618 1.00 95.00 213 GLU A N 1
ATOM 1646 C CA . GLU A 1 213 ? 17.231 2.941 -19.444 1.00 95.00 213 GLU A CA 1
ATOM 1647 C C . GLU A 1 213 ? 18.179 1.841 -18.939 1.00 95.00 213 GLU A C 1
ATOM 1649 O O . GLU A 1 213 ? 18.622 0.974 -19.701 1.00 95.00 213 GLU A O 1
ATOM 1654 N N . LYS A 1 214 ? 18.418 1.799 -17.623 1.00 95.06 214 LYS A N 1
ATOM 1655 C CA . LYS A 1 214 ? 19.223 0.756 -16.989 1.00 95.06 214 LYS A CA 1
ATOM 1656 C C . LYS A 1 214 ? 18.626 -0.629 -17.218 1.00 95.06 214 LYS A C 1
ATOM 1658 O O . LYS A 1 214 ? 19.370 -1.528 -17.603 1.00 95.06 214 LYS A O 1
ATOM 1663 N N . ALA A 1 215 ? 17.324 -0.814 -17.023 1.00 93.38 215 ALA A N 1
ATOM 1664 C CA . ALA A 1 215 ? 16.657 -2.085 -17.284 1.00 93.38 215 ALA A CA 1
ATOM 1665 C C . ALA A 1 215 ? 16.843 -2.512 -18.747 1.00 93.38 215 ALA A C 1
ATOM 1667 O O . ALA A 1 215 ? 17.307 -3.624 -18.996 1.00 93.38 215 ALA A O 1
ATOM 1668 N N . GLY A 1 216 ? 16.603 -1.607 -19.701 1.00 94.12 216 GLY A N 1
ATOM 1669 C CA . GLY A 1 216 ? 16.802 -1.850 -21.132 1.00 94.12 216 GLY A CA 1
ATOM 1670 C C . GLY A 1 216 ? 18.226 -2.293 -21.473 1.00 94.12 216 GLY A C 1
ATOM 1671 O O . GLY A 1 216 ? 18.408 -3.239 -22.233 1.00 94.12 216 GLY A O 1
ATOM 1672 N N . SER A 1 217 ? 19.239 -1.693 -20.839 1.00 94.88 217 SER A N 1
ATOM 1673 C CA . SER A 1 217 ? 20.643 -2.094 -21.025 1.00 94.88 217 SER A CA 1
ATOM 1674 C C . SER A 1 217 ? 20.986 -3.473 -20.439 1.00 94.88 217 SER A C 1
ATOM 1676 O O . SER A 1 217 ? 21.958 -4.099 -20.858 1.00 94.88 217 SER A O 1
ATOM 1678 N N . ARG A 1 218 ? 20.221 -3.953 -19.445 1.00 92.94 218 ARG A N 1
ATOM 1679 C CA . ARG A 1 218 ? 20.519 -5.187 -18.695 1.00 92.94 218 ARG A CA 1
ATOM 1680 C C . ARG A 1 218 ? 19.716 -6.394 -19.157 1.00 92.94 218 ARG A C 1
ATOM 1682 O O . ARG A 1 218 ? 20.257 -7.496 -19.103 1.00 92.94 218 ARG A O 1
ATOM 1689 N N . VAL A 1 219 ? 18.480 -6.200 -19.620 1.00 91.62 219 VAL A N 1
ATOM 1690 C CA . VAL A 1 219 ? 17.579 -7.277 -20.074 1.00 91.62 219 VAL A CA 1
ATOM 1691 C C . VAL A 1 219 ? 18.239 -8.236 -21.079 1.00 91.62 219 VAL A C 1
ATOM 1693 O O . VAL A 1 219 ? 18.107 -9.444 -20.879 1.00 91.62 219 VAL A O 1
ATOM 1696 N N . PRO A 1 220 ? 19.022 -7.784 -22.085 1.00 91.81 220 PRO A N 1
ATOM 1697 C CA . PRO A 1 220 ? 19.700 -8.704 -23.005 1.00 91.81 220 PRO A CA 1
ATOM 1698 C C . PRO A 1 220 ? 20.641 -9.707 -22.316 1.00 91.81 220 PRO A C 1
ATOM 1700 O O . PRO A 1 220 ? 20.823 -10.820 -22.801 1.00 91.81 220 PRO A O 1
ATOM 1703 N N . GLY A 1 221 ? 21.218 -9.342 -21.166 1.00 90.69 221 GLY A N 1
ATOM 1704 C CA . GLY A 1 221 ? 22.109 -10.206 -20.387 1.00 90.69 221 GLY A CA 1
ATOM 1705 C C . GLY A 1 221 ? 21.393 -11.159 -19.427 1.00 90.69 221 GLY A C 1
ATOM 1706 O O . GLY A 1 221 ? 22.042 -12.005 -18.814 1.00 90.69 221 GLY A O 1
ATOM 1707 N N . TRP A 1 222 ? 20.071 -11.054 -19.262 1.00 90.50 222 TRP A N 1
ATOM 1708 C CA . TRP A 1 222 ? 19.347 -11.850 -18.267 1.00 90.50 222 TRP A CA 1
ATOM 1709 C C . TRP A 1 222 ? 19.325 -13.341 -18.580 1.00 90.50 222 TRP A C 1
ATOM 1711 O O . TRP A 1 222 ? 19.381 -14.144 -17.655 1.00 90.50 222 TRP A O 1
ATOM 1721 N N . LEU A 1 223 ? 19.304 -13.713 -19.863 1.00 89.88 223 LEU A N 1
ATOM 1722 C CA . LEU A 1 223 ? 19.367 -15.115 -20.281 1.00 89.88 223 LEU A CA 1
ATOM 1723 C C . LEU A 1 223 ? 20.642 -15.807 -19.780 1.00 89.88 223 LEU A C 1
ATOM 1725 O O . LEU A 1 223 ? 20.588 -16.965 -19.388 1.00 89.88 223 LEU A O 1
ATOM 1729 N N . LEU A 1 224 ? 21.766 -15.085 -19.771 1.00 89.00 224 LEU A N 1
ATOM 1730 C CA . LEU A 1 224 ? 23.057 -15.587 -19.290 1.00 89.00 224 LEU A CA 1
ATOM 1731 C C . LEU A 1 224 ? 23.175 -15.541 -17.764 1.00 89.00 224 LEU A C 1
ATOM 1733 O O . LEU A 1 224 ? 23.966 -16.273 -17.180 1.00 89.00 224 LEU A O 1
ATOM 1737 N N . ARG A 1 225 ? 22.420 -14.648 -17.122 1.00 85.94 225 ARG A N 1
ATOM 1738 C CA . ARG A 1 225 ? 22.441 -14.453 -15.673 1.00 85.94 225 ARG A CA 1
ATOM 1739 C C . ARG A 1 225 ? 21.569 -15.465 -14.929 1.00 85.94 225 ARG A C 1
ATOM 1741 O O . ARG A 1 225 ? 21.936 -15.878 -13.833 1.00 85.94 225 ARG A O 1
ATOM 1748 N N . ALA A 1 226 ? 20.387 -15.768 -15.459 1.00 87.00 226 ALA A N 1
ATOM 1749 C CA . ALA A 1 226 ? 19.412 -16.602 -14.772 1.00 87.00 226 ALA A CA 1
ATOM 1750 C C . ALA A 1 226 ? 19.960 -18.024 -14.590 1.00 87.00 226 ALA A C 1
ATOM 1752 O O . ALA A 1 226 ? 20.428 -18.639 -15.547 1.00 87.00 226 ALA A O 1
ATOM 1753 N N . ALA A 1 227 ? 19.871 -18.549 -13.366 1.00 87.12 227 ALA A N 1
ATOM 1754 C CA . ALA A 1 227 ? 20.294 -19.916 -13.072 1.00 87.12 227 ALA A CA 1
ATOM 1755 C C . ALA A 1 227 ? 19.387 -20.935 -13.778 1.00 87.12 227 ALA A C 1
ATOM 1757 O O . ALA A 1 227 ? 19.866 -21.938 -14.303 1.00 87.12 227 ALA A O 1
ATOM 1758 N N . GLU A 1 228 ? 18.081 -20.650 -13.849 1.00 90.12 228 GLU A N 1
ATOM 1759 C CA . GLU A 1 228 ? 17.096 -21.492 -14.524 1.00 90.12 228 GLU A CA 1
ATOM 1760 C C . GLU A 1 228 ? 16.243 -20.646 -15.487 1.00 90.12 228 GLU A C 1
ATOM 1762 O O . GLU A 1 228 ? 15.081 -20.348 -15.197 1.00 90.12 228 GLU A O 1
ATOM 1767 N N . PRO A 1 229 ? 16.762 -20.262 -16.673 1.00 90.38 229 PRO A N 1
ATOM 1768 C CA . PRO A 1 229 ? 16.101 -19.281 -17.540 1.00 90.38 229 PRO A CA 1
ATOM 1769 C C . PRO A 1 229 ? 14.672 -19.647 -17.962 1.00 90.38 229 PRO A C 1
ATOM 1771 O O . PRO A 1 229 ? 13.830 -18.767 -18.129 1.00 90.38 229 PRO A O 1
ATOM 1774 N N . ARG A 1 230 ? 14.374 -20.948 -18.101 1.00 89.88 230 ARG A N 1
ATOM 1775 C CA . ARG A 1 230 ? 13.030 -21.454 -18.440 1.00 89.88 230 ARG A CA 1
ATOM 1776 C C . ARG A 1 230 ? 12.002 -21.251 -17.323 1.00 89.88 230 ARG A C 1
ATOM 1778 O O . ARG A 1 230 ? 10.812 -21.248 -17.615 1.00 89.88 230 ARG A O 1
ATOM 1785 N N . ARG A 1 231 ? 12.444 -21.101 -16.073 1.00 87.19 231 ARG A N 1
ATOM 1786 C CA . ARG A 1 231 ? 11.591 -20.815 -14.914 1.00 87.19 231 ARG A CA 1
ATOM 1787 C C . ARG 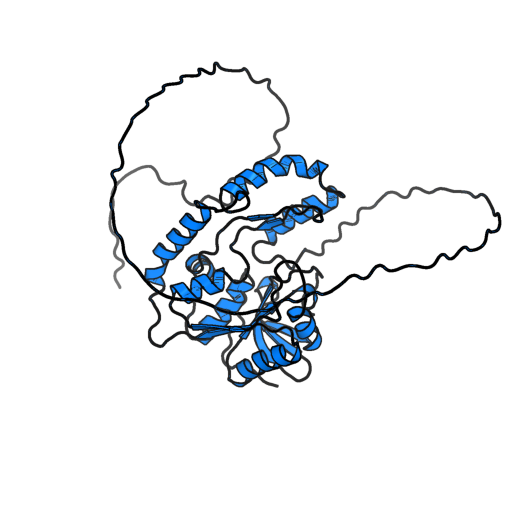A 1 231 ? 11.612 -19.326 -14.583 1.00 87.19 231 ARG A C 1
ATOM 1789 O O . ARG A 1 231 ? 10.559 -18.702 -14.475 1.00 87.19 231 ARG A O 1
ATOM 1796 N N . ASP A 1 232 ? 12.809 -18.762 -14.456 1.00 86.19 232 ASP A N 1
ATOM 1797 C CA . ASP A 1 232 ? 13.007 -17.452 -13.842 1.00 86.19 232 ASP A CA 1
ATOM 1798 C C . ASP A 1 232 ? 12.549 -16.301 -14.756 1.00 86.19 232 ASP A C 1
ATOM 1800 O O . ASP A 1 232 ? 11.952 -15.334 -14.281 1.00 86.19 232 ASP A O 1
ATOM 1804 N N . LEU A 1 233 ? 12.767 -16.399 -16.077 1.00 88.31 233 LEU A N 1
ATOM 1805 C CA . LEU A 1 233 ? 12.374 -15.338 -17.016 1.00 88.31 233 LEU A CA 1
ATOM 1806 C C . LEU A 1 233 ? 10.851 -15.259 -17.218 1.00 88.31 233 LEU A C 1
ATOM 1808 O O . LEU A 1 233 ? 10.318 -14.150 -17.133 1.00 88.31 233 LEU A O 1
ATOM 1812 N N . PRO A 1 234 ? 10.110 -16.373 -17.415 1.00 87.31 234 PRO A N 1
ATOM 1813 C CA . PRO A 1 234 ? 8.648 -16.322 -17.423 1.00 87.31 234 PRO A CA 1
ATOM 1814 C C . PRO A 1 234 ? 8.065 -15.829 -16.098 1.00 87.31 234 PRO A C 1
ATOM 1816 O O . PRO A 1 234 ? 7.083 -15.093 -16.106 1.00 87.31 234 PRO A O 1
ATOM 1819 N N . GLN A 1 235 ? 8.677 -16.180 -14.962 1.00 80.38 235 GLN A N 1
ATOM 1820 C CA . GLN A 1 235 ? 8.259 -15.660 -13.662 1.00 80.38 235 GLN A CA 1
ATOM 1821 C C . GLN A 1 235 ? 8.476 -14.145 -13.565 1.00 80.38 235 GLN A C 1
ATOM 1823 O O . GLN A 1 235 ? 7.574 -13.435 -13.125 1.00 80.38 235 GLN A O 1
ATOM 1828 N N . ALA A 1 236 ? 9.624 -13.631 -14.017 1.00 81.62 236 ALA A N 1
ATOM 1829 C CA . ALA A 1 236 ? 9.878 -12.192 -14.078 1.00 81.62 236 ALA A CA 1
ATOM 1830 C C . ALA A 1 236 ? 8.858 -11.475 -14.977 1.00 81.62 236 ALA A C 1
ATOM 1832 O O . ALA A 1 236 ? 8.290 -10.466 -14.567 1.00 81.62 236 ALA A O 1
ATOM 1833 N N . ALA A 1 237 ? 8.572 -12.019 -16.165 1.00 83.44 237 ALA A N 1
ATOM 1834 C CA . ALA A 1 237 ? 7.565 -11.475 -17.076 1.00 83.44 237 ALA A CA 1
ATOM 1835 C C . ALA A 1 237 ? 6.164 -11.476 -16.444 1.00 83.44 237 ALA A C 1
ATOM 1837 O O . ALA A 1 237 ? 5.480 -10.456 -16.457 1.00 83.44 237 ALA A O 1
ATOM 1838 N N . LEU A 1 238 ? 5.767 -12.576 -15.796 1.00 78.31 238 LEU A N 1
ATOM 1839 C CA . LEU A 1 238 ? 4.496 -12.679 -15.080 1.00 78.31 238 LEU A CA 1
ATOM 1840 C C . LEU A 1 238 ? 4.389 -11.645 -13.951 1.00 78.31 238 LEU A C 1
ATOM 1842 O O . LEU A 1 238 ? 3.330 -11.050 -13.764 1.00 78.31 238 LEU A O 1
ATOM 1846 N N . LEU A 1 239 ? 5.470 -11.418 -13.202 1.00 73.81 239 LEU A N 1
ATOM 1847 C CA . LEU A 1 239 ? 5.522 -10.392 -12.160 1.00 73.81 239 LEU A CA 1
ATOM 1848 C C . LEU A 1 239 ? 5.446 -8.974 -12.743 1.00 73.81 239 LEU A C 1
ATOM 1850 O O . LEU A 1 239 ? 4.865 -8.098 -12.115 1.00 73.81 239 LEU A O 1
ATOM 1854 N N . MET A 1 240 ? 5.961 -8.730 -13.945 1.00 75.44 240 MET A N 1
ATOM 1855 C CA . MET A 1 240 ? 5.789 -7.435 -14.611 1.00 75.44 240 MET A CA 1
ATOM 1856 C C . MET A 1 240 ? 4.360 -7.241 -15.125 1.00 75.44 240 MET A C 1
ATOM 1858 O O . MET A 1 240 ? 3.787 -6.174 -14.937 1.00 75.44 240 MET A O 1
ATOM 1862 N N . GLU A 1 241 ? 3.773 -8.268 -15.740 1.00 73.88 241 GLU A N 1
ATOM 1863 C CA . GLU A 1 241 ? 2.435 -8.192 -16.339 1.00 73.88 241 GLU A CA 1
ATOM 1864 C C . GLU A 1 241 ? 1.310 -8.208 -15.305 1.00 73.88 241 GLU A C 1
ATOM 1866 O O . GLU A 1 241 ? 0.281 -7.564 -15.488 1.00 73.88 241 GLU A O 1
ATOM 1871 N N . ARG A 1 242 ? 1.480 -8.984 -14.230 1.00 66.75 242 ARG A N 1
ATOM 1872 C CA . ARG A 1 242 ? 0.437 -9.215 -13.218 1.00 66.75 242 ARG A CA 1
ATOM 1873 C C . ARG A 1 242 ? 0.819 -8.720 -11.830 1.00 66.75 242 ARG A C 1
ATOM 1875 O O . ARG A 1 242 ? -0.047 -8.634 -10.962 1.00 66.75 242 ARG A O 1
ATOM 1882 N N . GLY A 1 243 ? 2.101 -8.43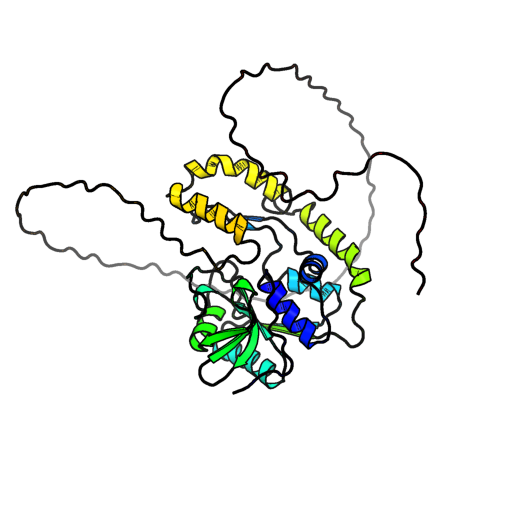9 -11.598 1.00 58.59 243 GLY A N 1
ATOM 1883 C CA . GLY A 1 243 ? 2.617 -8.060 -10.284 1.00 58.59 243 GLY A CA 1
ATOM 1884 C C . GLY A 1 243 ? 2.664 -6.564 -10.003 1.00 58.59 243 GLY A C 1
ATOM 1885 O O . GLY A 1 243 ? 2.630 -6.188 -8.835 1.00 58.59 243 GLY A O 1
ATOM 1886 N N . GLY A 1 244 ? 2.602 -5.695 -11.010 1.00 46.34 244 GLY A N 1
ATOM 1887 C CA . GLY A 1 244 ? 2.063 -4.350 -10.805 1.00 46.34 244 GLY A CA 1
ATOM 1888 C C . GLY A 1 244 ? 0.595 -4.391 -11.204 1.00 46.34 244 GLY A C 1
ATOM 1889 O O . GLY A 1 244 ? 0.367 -4.399 -12.407 1.00 46.34 244 GLY A O 1
ATOM 1890 N N . PRO A 1 245 ? -0.409 -4.501 -10.307 1.00 46.25 245 PRO A N 1
ATOM 1891 C CA . PRO A 1 245 ? -0.531 -3.978 -8.946 1.00 46.25 245 PRO A CA 1
ATOM 1892 C C . PRO A 1 245 ? -0.856 -5.047 -7.856 1.00 46.25 245 PRO A C 1
ATOM 1894 O O . PRO A 1 245 ? -1.252 -4.704 -6.745 1.00 46.25 245 PRO A O 1
ATOM 1897 N N . ALA A 1 246 ? -0.750 -6.346 -8.161 1.00 35.28 246 ALA A N 1
ATOM 1898 C CA . ALA A 1 246 ? -1.266 -7.427 -7.305 1.00 35.28 246 ALA A CA 1
ATOM 1899 C C . ALA A 1 246 ? -0.364 -8.680 -7.307 1.00 35.28 246 ALA A C 1
ATOM 1901 O O . ALA A 1 246 ? -0.818 -9.791 -7.596 1.00 35.28 246 ALA A O 1
ATOM 1902 N N . ALA A 1 247 ? 0.926 -8.515 -6.993 1.00 36.53 247 ALA A N 1
ATOM 1903 C CA . ALA A 1 247 ? 1.960 -9.554 -7.128 1.00 36.53 247 ALA A CA 1
ATOM 1904 C C . ALA A 1 247 ? 1.734 -10.876 -6.375 1.00 36.53 247 ALA A C 1
ATOM 1906 O O . ALA A 1 247 ? 2.412 -11.855 -6.675 1.00 36.53 247 ALA A O 1
ATOM 1907 N N . CYS A 1 248 ? 0.767 -10.978 -5.466 1.00 33.66 248 CYS A N 1
ATOM 1908 C CA . CYS A 1 248 ? 0.598 -12.181 -4.652 1.00 33.66 248 CYS A CA 1
ATOM 1909 C C . CYS A 1 248 ? -0.248 -13.307 -5.289 1.00 33.66 248 CYS A C 1
ATOM 1911 O O . CYS A 1 248 ? -0.791 -14.146 -4.577 1.00 33.66 248 CYS A O 1
ATOM 1913 N N . SER A 1 249 ? -0.397 -13.397 -6.617 1.00 32.16 249 SER A N 1
ATOM 1914 C CA . SER A 1 249 ? -1.031 -14.595 -7.207 1.00 32.16 249 SER A CA 1
ATOM 1915 C C . SER A 1 249 ? -0.510 -14.961 -8.599 1.00 32.16 249 SER A C 1
ATOM 1917 O O . SER A 1 249 ? -0.868 -14.359 -9.614 1.00 32.16 249 SER A O 1
ATOM 1919 N N . ALA A 1 250 ? 0.299 -16.021 -8.655 1.00 28.34 250 ALA A N 1
ATOM 1920 C CA . ALA A 1 250 ? 0.552 -16.779 -9.878 1.00 28.34 250 ALA A CA 1
ATOM 1921 C C . ALA A 1 250 ? -0.649 -17.705 -10.178 1.00 28.34 250 ALA A C 1
ATOM 1923 O O . ALA A 1 250 ? -1.227 -18.250 -9.235 1.00 28.34 250 ALA A O 1
ATOM 1924 N N . PRO A 1 251 ? -1.056 -17.891 -11.449 1.00 26.58 251 PRO A N 1
ATOM 1925 C CA . PRO A 1 251 ? -2.077 -18.869 -11.806 1.00 26.58 251 PRO A CA 1
ATOM 1926 C C . PRO A 1 251 ? -1.544 -20.295 -11.611 1.00 26.58 251 PRO A C 1
ATOM 1928 O O . PRO A 1 251 ? -0.474 -20.651 -12.102 1.00 26.58 251 PRO A O 1
ATOM 1931 N N . SER A 1 252 ? -2.322 -21.130 -10.928 1.00 27.27 252 SER A N 1
ATOM 1932 C CA . SER A 1 252 ? -2.156 -22.580 -10.917 1.00 27.27 252 SER A CA 1
ATOM 1933 C C . SER A 1 252 ? -2.630 -23.155 -12.256 1.00 27.27 252 SER A C 1
ATOM 1935 O O . SER A 1 252 ? -3.757 -23.631 -12.370 1.00 27.27 252 SER A O 1
ATOM 1937 N N . THR A 1 253 ? -1.803 -23.094 -13.294 1.00 27.42 253 THR A N 1
ATOM 1938 C CA . THR A 1 253 ? -2.021 -23.894 -14.508 1.00 27.42 253 THR A CA 1
ATOM 1939 C C . THR A 1 253 ? -0.889 -24.893 -14.631 1.00 27.42 253 THR A C 1
ATOM 1941 O O . THR A 1 253 ? 0.247 -24.533 -14.931 1.00 27.42 253 THR A O 1
ATOM 1944 N N . GLY A 1 254 ? -1.213 -26.154 -14.337 1.00 29.22 254 GLY A N 1
ATOM 1945 C CA . GLY A 1 254 ? -0.316 -27.287 -14.480 1.00 29.22 254 GLY A CA 1
ATOM 1946 C C . GLY A 1 254 ? 0.136 -27.434 -15.925 1.00 29.22 254 GLY A C 1
ATOM 1947 O O . GLY A 1 254 ? -0.614 -27.895 -16.778 1.00 29.22 254 GLY A O 1
ATOM 1948 N N . MET A 1 255 ? 1.389 -27.082 -16.184 1.00 23.61 255 MET A N 1
ATOM 1949 C CA . MET A 1 255 ? 2.088 -27.515 -17.380 1.00 23.61 255 MET A CA 1
ATOM 1950 C C . MET A 1 255 ? 2.699 -28.879 -17.045 1.00 23.61 255 MET A C 1
ATOM 1952 O O . MET A 1 255 ? 3.803 -28.972 -16.510 1.00 23.61 255 MET A O 1
ATOM 1956 N N . ARG A 1 256 ? 1.943 -29.960 -17.289 1.00 23.89 256 ARG A N 1
ATOM 1957 C CA . ARG A 1 256 ? 2.528 -31.303 -17.377 1.00 23.89 256 ARG A CA 1
ATOM 1958 C C . ARG A 1 256 ? 3.470 -31.285 -18.577 1.00 23.89 256 ARG A C 1
ATOM 1960 O O . ARG A 1 256 ? 3.033 -31.443 -19.710 1.00 23.89 256 ARG A O 1
ATOM 1967 N N . ALA A 1 257 ? 4.756 -31.077 -18.327 1.00 24.84 257 ALA A N 1
ATOM 1968 C CA . ALA A 1 257 ? 5.782 -31.498 -19.260 1.00 24.84 257 ALA A CA 1
ATOM 1969 C C . ALA A 1 257 ? 5.867 -33.025 -19.157 1.00 24.84 257 ALA A C 1
ATOM 1971 O O . ALA A 1 257 ? 6.476 -33.573 -18.241 1.00 24.84 257 ALA A O 1
ATOM 1972 N N . SER A 1 258 ? 5.183 -33.717 -20.061 1.00 24.69 258 SER A N 1
ATOM 1973 C CA . SER A 1 258 ? 5.437 -35.121 -20.359 1.00 24.69 258 SER A CA 1
ATOM 1974 C C . SER A 1 258 ? 6.874 -35.247 -20.872 1.00 24.69 258 SER A C 1
ATOM 1976 O O . SER A 1 258 ? 7.162 -34.968 -22.033 1.00 24.69 258 SER A O 1
ATOM 1978 N N . ALA A 1 259 ? 7.794 -35.637 -19.990 1.00 24.88 259 ALA A N 1
ATOM 1979 C CA . ALA A 1 259 ? 9.110 -36.115 -20.388 1.00 24.88 259 ALA A CA 1
ATOM 1980 C C . ALA A 1 259 ? 8.988 -37.589 -20.824 1.00 24.88 259 ALA A C 1
ATOM 1982 O O . ALA A 1 259 ? 8.343 -38.369 -20.116 1.00 24.88 259 ALA A O 1
ATOM 1983 N N . PRO A 1 260 ? 9.572 -38.000 -21.964 1.00 25.94 260 PRO A N 1
ATOM 1984 C CA . PRO A 1 260 ? 9.588 -39.400 -22.356 1.00 25.94 260 PRO A CA 1
ATOM 1985 C C . PRO A 1 260 ? 10.463 -40.204 -21.389 1.00 25.94 260 PRO A C 1
ATOM 1987 O O . PRO A 1 260 ? 11.550 -39.785 -20.991 1.00 25.94 260 PRO A O 1
ATOM 1990 N N . SER A 1 261 ? 9.959 -41.373 -21.008 1.00 23.27 261 SER A N 1
ATOM 1991 C CA . SER A 1 261 ? 10.628 -42.337 -20.145 1.00 23.27 261 SER A CA 1
ATOM 1992 C C . SER A 1 261 ? 11.936 -42.824 -20.771 1.00 23.27 261 SER A C 1
ATOM 1994 O O . SER A 1 261 ? 11.912 -43.540 -21.771 1.00 23.27 261 SER A O 1
ATOM 1996 N N . PHE A 1 262 ? 13.066 -42.506 -20.144 1.00 24.66 262 PHE A N 1
ATOM 1997 C CA . PHE A 1 262 ? 14.327 -43.207 -20.368 1.00 24.66 262 PHE A CA 1
ATOM 1998 C C . PHE A 1 262 ? 14.512 -44.225 -19.239 1.00 24.66 262 PHE A C 1
ATOM 2000 O O . PHE A 1 262 ? 14.624 -43.860 -18.070 1.00 24.66 262 PHE A O 1
ATOM 2007 N N . ARG A 1 263 ? 14.497 -45.517 -19.581 1.00 26.91 263 ARG A N 1
ATOM 2008 C CA . ARG A 1 263 ? 14.904 -46.598 -18.675 1.00 26.91 263 ARG A CA 1
ATOM 2009 C C . ARG A 1 263 ? 16.428 -46.729 -18.715 1.00 26.91 263 ARG A C 1
ATOM 2011 O O . ARG A 1 263 ? 16.970 -46.828 -19.813 1.00 26.91 263 ARG A O 1
ATOM 2018 N N . PRO A 1 264 ? 17.096 -46.902 -17.567 1.00 29.73 264 PRO A N 1
ATOM 2019 C CA . PRO A 1 264 ? 18.325 -47.672 -17.518 1.00 29.73 264 PRO A CA 1
ATOM 2020 C C . PRO A 1 264 ? 18.099 -48.952 -16.712 1.00 29.73 264 PRO A C 1
ATOM 2022 O O . PRO A 1 264 ? 17.677 -48.934 -15.555 1.00 29.73 264 PRO A O 1
ATOM 2025 N N . GLY A 1 265 ? 18.370 -50.081 -17.358 1.00 25.00 265 GLY A N 1
ATOM 2026 C CA . GLY A 1 265 ? 18.492 -51.373 -16.707 1.00 25.00 265 GLY A CA 1
ATOM 2027 C C . GLY A 1 265 ? 19.932 -51.645 -16.262 1.00 25.00 265 GLY A C 1
ATOM 2028 O O . GLY A 1 265 ? 20.873 -51.351 -16.987 1.00 25.00 265 GLY A O 1
ATOM 2029 N N . VAL A 1 266 ? 20.022 -52.326 -15.116 1.00 29.62 266 VAL A N 1
ATOM 2030 C CA . VAL A 1 266 ? 21.041 -53.319 -14.714 1.00 29.62 266 VAL A CA 1
ATOM 2031 C C . VAL A 1 266 ? 22.336 -52.840 -14.017 1.00 29.62 266 VAL A C 1
ATOM 2033 O O . VAL A 1 266 ? 23.331 -52.492 -14.632 1.00 29.62 266 VAL A O 1
ATOM 2036 N N . LYS A 1 267 ? 22.274 -52.969 -12.677 1.00 27.36 267 LYS A N 1
ATOM 2037 C CA . LYS A 1 267 ? 23.175 -53.636 -11.697 1.00 27.36 267 LYS A CA 1
ATOM 2038 C C . LYS A 1 267 ? 24.711 -53.499 -11.799 1.00 27.36 267 LYS A C 1
ATOM 2040 O O . LYS A 1 267 ? 25.323 -54.072 -12.688 1.00 27.36 267 LYS A O 1
ATOM 2045 N N . ALA A 1 268 ? 25.314 -53.074 -10.680 1.00 27.95 268 ALA A N 1
ATOM 2046 C CA . ALA A 1 268 ? 26.464 -53.751 -10.056 1.00 27.95 268 ALA A CA 1
ATOM 2047 C C . ALA A 1 268 ? 26.458 -53.552 -8.520 1.00 27.95 268 ALA A C 1
ATOM 2049 O O . ALA A 1 268 ? 25.921 -52.569 -8.015 1.00 27.95 268 ALA A O 1
ATOM 2050 N N . ARG A 1 269 ? 26.968 -54.553 -7.791 1.00 27.14 269 ARG A N 1
ATOM 2051 C CA . ARG A 1 269 ? 26.825 -54.805 -6.343 1.00 27.14 269 ARG A CA 1
ATOM 2052 C C . ARG A 1 269 ? 27.920 -54.157 -5.470 1.00 27.14 269 ARG A C 1
ATOM 2054 O O . ARG A 1 269 ? 29.061 -54.073 -5.890 1.00 27.14 269 ARG A O 1
ATOM 2061 N N . ALA A 1 270 ? 27.514 -53.850 -4.231 1.00 27.41 270 ALA A N 1
ATOM 2062 C CA . ALA A 1 270 ? 28.142 -54.041 -2.906 1.00 27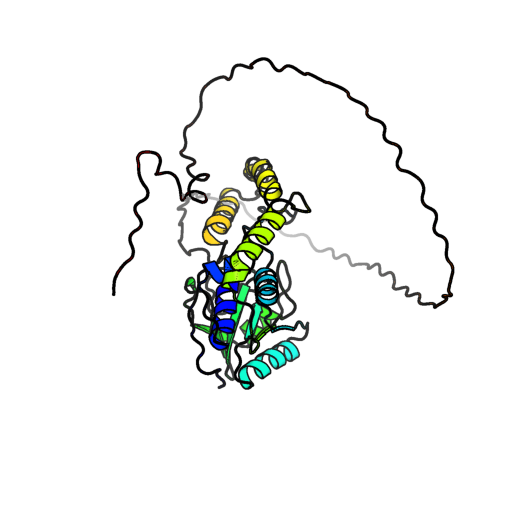.41 270 ALA A CA 1
ATOM 2063 C C . ALA A 1 270 ? 29.665 -53.863 -2.666 1.00 27.41 270 ALA A C 1
ATOM 2065 O O . ALA A 1 270 ? 30.488 -54.581 -3.222 1.00 27.41 270 ALA A O 1
ATOM 2066 N N . GLY A 1 271 ? 29.982 -53.051 -1.644 1.00 25.67 271 GLY A N 1
ATOM 2067 C CA . GLY A 1 271 ? 31.253 -53.007 -0.901 1.00 25.67 271 GLY A CA 1
ATOM 2068 C C . GLY A 1 271 ? 31.125 -52.118 0.352 1.00 25.67 271 GLY A C 1
ATOM 2069 O O . GLY A 1 271 ? 30.667 -50.991 0.234 1.00 25.67 271 GLY A O 1
ATOM 2070 N N . VAL A 1 272 ? 31.444 -52.647 1.540 1.00 30.09 272 VAL A N 1
ATOM 2071 C CA . VAL A 1 272 ? 31.153 -52.113 2.901 1.00 30.09 272 VAL A CA 1
ATOM 2072 C C . VAL A 1 272 ? 32.219 -51.071 3.389 1.00 30.09 272 VAL A C 1
ATOM 2074 O O . VAL A 1 272 ? 33.011 -50.637 2.560 1.00 30.09 272 VAL A O 1
ATOM 2077 N N . PRO A 1 273 ? 32.256 -50.559 4.651 1.00 34.09 273 PRO A N 1
ATOM 2078 C CA . PRO A 1 273 ? 32.204 -49.122 4.954 1.00 34.09 273 PRO A CA 1
ATOM 2079 C C . PRO A 1 273 ? 33.508 -48.542 5.558 1.00 34.09 273 PRO A C 1
ATOM 2081 O O . PRO A 1 273 ? 34.388 -49.274 6.004 1.00 34.09 273 PRO A O 1
ATOM 2084 N N . ALA A 1 274 ? 33.605 -47.214 5.694 1.00 27.59 274 ALA A N 1
ATOM 2085 C CA . ALA A 1 274 ? 34.642 -46.578 6.515 1.00 27.59 274 ALA A CA 1
ATOM 2086 C C . ALA A 1 274 ? 34.059 -45.520 7.463 1.00 27.59 274 ALA A C 1
ATOM 2088 O O . ALA A 1 274 ? 33.177 -44.740 7.113 1.00 27.59 274 ALA A O 1
ATOM 2089 N N . ARG A 1 275 ? 34.555 -45.571 8.701 1.00 25.48 275 ARG A N 1
ATOM 2090 C CA . ARG A 1 275 ? 34.109 -44.859 9.900 1.00 25.48 275 ARG A CA 1
ATOM 2091 C C . ARG A 1 275 ? 34.519 -43.379 9.932 1.00 25.48 275 ARG A C 1
ATOM 2093 O O . ARG A 1 275 ? 35.581 -43.010 9.450 1.00 25.48 275 ARG A O 1
ATOM 2100 N N . ALA A 1 276 ? 33.668 -42.614 10.619 1.00 24.27 276 ALA A N 1
ATOM 2101 C CA . ALA A 1 276 ? 33.886 -41.442 11.476 1.00 24.27 276 ALA A CA 1
ATOM 2102 C C . ALA A 1 276 ? 35.234 -40.691 11.443 1.00 24.27 276 ALA A C 1
ATOM 2104 O O . ALA A 1 276 ? 36.279 -41.270 11.725 1.00 24.27 276 ALA A O 1
ATOM 2105 N N . ARG A 1 277 ? 35.142 -39.354 11.362 1.00 25.52 277 ARG A N 1
ATOM 2106 C CA . ARG A 1 277 ? 35.900 -38.420 12.217 1.00 25.52 277 ARG A CA 1
ATOM 2107 C C . ARG A 1 277 ? 35.142 -37.097 12.385 1.00 25.52 277 ARG A C 1
ATOM 2109 O O . ARG A 1 277 ? 34.985 -36.315 11.457 1.00 25.52 277 ARG A O 1
ATOM 2116 N N . THR A 1 278 ? 34.666 -36.898 13.607 1.00 23.66 278 THR A N 1
ATOM 2117 C CA . THR A 1 278 ? 34.378 -35.625 14.274 1.00 23.66 278 THR A CA 1
ATOM 2118 C C . THR A 1 278 ? 35.602 -34.709 14.284 1.00 23.66 278 THR A C 1
ATOM 2120 O O . THR A 1 278 ? 36.683 -35.186 14.618 1.00 23.66 278 THR A O 1
ATOM 2123 N N . CYS A 1 279 ? 35.410 -33.405 14.064 1.00 23.19 279 CYS A N 1
ATOM 2124 C CA . CYS A 1 279 ? 36.278 -32.354 14.604 1.00 23.19 279 CYS A CA 1
ATOM 2125 C C . CYS A 1 279 ? 35.425 -31.166 15.068 1.00 23.19 279 CYS A C 1
ATOM 2127 O O . CYS A 1 279 ? 34.599 -30.644 14.320 1.00 23.19 279 CYS A O 1
ATOM 2129 N N . LEU A 1 280 ? 35.634 -30.800 16.332 1.00 24.89 280 LEU A N 1
ATOM 2130 C CA . LEU A 1 280 ? 35.080 -29.653 17.040 1.00 24.89 280 LEU A CA 1
ATOM 2131 C C . LEU A 1 280 ? 35.694 -28.314 16.567 1.00 24.89 280 LEU A C 1
ATOM 2133 O O . LEU A 1 280 ? 36.823 -28.269 16.091 1.00 24.89 280 LEU A O 1
ATOM 2137 N N . HIS A 1 281 ? 34.898 -27.259 16.784 1.00 24.50 281 HIS A N 1
ATOM 2138 C CA . HIS A 1 281 ? 35.156 -25.825 17.053 1.00 24.50 281 HIS A CA 1
ATOM 2139 C C . HIS A 1 281 ? 36.573 -25.368 17.497 1.00 24.50 281 HIS A C 1
ATOM 2141 O O . HIS A 1 281 ? 37.313 -26.179 18.050 1.00 24.50 281 HIS A O 1
ATOM 2147 N N . PRO A 1 282 ? 36.952 -24.070 17.316 1.00 29.78 282 PRO A N 1
ATOM 2148 C CA . PRO A 1 282 ? 36.395 -22.907 18.065 1.00 29.78 282 PRO A CA 1
ATOM 2149 C C . PRO A 1 282 ? 36.120 -21.648 17.203 1.00 29.78 282 PRO A C 1
ATOM 2151 O O . PRO A 1 282 ? 36.744 -21.428 16.175 1.00 29.78 282 PRO A O 1
ATOM 2154 N N . GLN A 1 283 ? 35.027 -20.902 17.413 1.00 24.11 283 GLN A N 1
ATOM 2155 C CA . GLN A 1 283 ? 34.855 -19.780 18.360 1.00 24.11 283 GLN A CA 1
ATOM 2156 C C . GLN A 1 283 ? 36.002 -18.753 18.374 1.00 24.11 283 GLN A C 1
ATOM 2158 O O . GLN A 1 283 ? 37.050 -18.993 18.960 1.00 24.11 283 GLN A O 1
ATOM 2163 N N . VAL A 1 284 ? 35.734 -17.566 17.813 1.00 24.42 284 VAL A N 1
ATOM 2164 C CA . VAL A 1 284 ? 36.391 -16.308 18.193 1.00 24.42 284 VAL A CA 1
ATOM 2165 C C . VAL A 1 284 ? 35.310 -15.250 18.402 1.00 24.42 284 VAL A C 1
ATOM 2167 O O . VAL A 1 284 ? 34.556 -14.905 17.492 1.00 24.42 284 VAL A O 1
ATOM 2170 N N . THR A 1 285 ? 35.260 -14.766 19.636 1.00 23.34 285 THR A N 1
ATOM 2171 C CA . THR A 1 285 ? 34.423 -13.693 20.168 1.00 23.34 285 THR A CA 1
ATOM 2172 C C . THR A 1 285 ? 35.355 -12.535 20.507 1.00 23.34 285 THR A C 1
ATOM 2174 O O . THR A 1 285 ? 36.260 -12.718 21.311 1.00 23.34 285 THR A O 1
ATOM 2177 N N . VAL A 1 286 ? 35.131 -11.350 19.942 1.00 25.77 286 VAL A N 1
ATOM 2178 C CA . VAL A 1 286 ? 35.631 -10.047 20.429 1.00 25.77 286 VAL A CA 1
ATOM 2179 C C . VAL A 1 286 ? 34.620 -9.024 19.899 1.00 25.77 286 VAL A C 1
ATOM 2181 O O . VAL A 1 286 ? 34.252 -9.098 18.735 1.00 25.77 286 VAL A O 1
ATOM 2184 N N . GLY A 1 287 ? 34.058 -8.067 20.621 1.00 22.84 287 GLY A N 1
ATOM 2185 C CA . GLY A 1 287 ? 34.280 -7.532 21.954 1.00 22.84 287 GLY A CA 1
ATOM 2186 C C . GLY A 1 287 ? 33.662 -6.132 21.906 1.00 22.84 287 GLY A C 1
ATOM 2187 O O . GLY A 1 287 ? 34.004 -5.330 21.041 1.00 22.84 287 GLY A O 1
ATOM 2188 N N . VAL A 1 288 ? 32.673 -5.880 22.757 1.00 22.23 288 VAL A N 1
ATOM 2189 C CA . VAL A 1 288 ? 31.995 -4.587 22.892 1.00 22.23 288 VAL A CA 1
ATOM 2190 C C . VAL A 1 288 ? 32.954 -3.599 23.556 1.00 22.23 288 VAL A C 1
ATOM 2192 O O . VAL A 1 288 ? 33.497 -3.906 24.612 1.00 22.23 288 VAL A O 1
ATOM 2195 N N . ALA A 1 289 ? 33.104 -2.401 22.992 1.00 23.72 289 ALA A N 1
ATOM 2196 C CA . ALA A 1 289 ? 33.643 -1.248 23.707 1.00 23.72 289 ALA A CA 1
ATOM 2197 C C . ALA A 1 289 ? 32.760 -0.026 23.430 1.00 23.72 289 ALA A C 1
ATOM 2199 O O . ALA A 1 289 ? 32.721 0.517 22.327 1.00 23.72 289 ALA A O 1
ATOM 2200 N N . ALA A 1 290 ? 32.014 0.363 24.460 1.00 22.72 290 ALA A N 1
ATOM 2201 C CA . ALA A 1 290 ? 31.334 1.639 24.560 1.00 22.72 290 ALA A CA 1
ATOM 2202 C C . ALA A 1 290 ? 32.328 2.696 25.060 1.00 22.72 290 ALA A C 1
ATOM 2204 O O . ALA A 1 290 ? 33.064 2.447 26.010 1.00 22.72 290 ALA A O 1
ATOM 2205 N N . ALA A 1 291 ? 32.287 3.893 24.478 1.00 24.34 291 ALA A N 1
ATOM 2206 C CA . ALA A 1 291 ? 32.838 5.094 25.092 1.00 24.34 291 ALA A CA 1
ATOM 2207 C C . ALA A 1 291 ? 31.820 6.232 24.937 1.00 24.34 291 ALA A C 1
ATOM 2209 O O . ALA A 1 291 ? 31.521 6.685 23.834 1.00 24.34 291 ALA A O 1
ATOM 2210 N N . ARG A 1 292 ? 31.257 6.653 26.072 1.00 21.20 292 ARG A N 1
ATOM 2211 C CA . ARG A 1 292 ? 30.641 7.968 26.281 1.00 21.20 292 ARG A CA 1
ATOM 2212 C C . ARG A 1 292 ? 31.686 8.857 26.958 1.00 21.20 292 ARG A C 1
ATOM 2214 O O . ARG A 1 292 ? 32.348 8.367 27.862 1.00 21.20 292 ARG A O 1
ATOM 2221 N N . CYS A 1 293 ? 31.749 10.128 26.565 1.00 22.12 293 CYS A N 1
ATOM 2222 C CA . CYS A 1 293 ? 32.040 11.310 27.400 1.00 22.12 293 CYS A CA 1
ATOM 2223 C C . CYS A 1 293 ? 31.874 12.550 26.493 1.00 22.12 293 CYS A C 1
ATOM 2225 O O . CYS A 1 293 ? 32.520 12.642 25.458 1.00 22.12 293 CYS A O 1
ATOM 2227 N N . THR A 1 294 ? 30.763 13.286 26.614 1.00 25.34 294 THR A N 1
ATOM 2228 C CA . THR A 1 294 ? 30.563 14.540 27.386 1.00 25.34 294 THR A CA 1
ATOM 2229 C C . THR A 1 294 ? 31.110 15.812 26.728 1.00 25.34 294 THR A C 1
ATOM 2231 O O . THR A 1 294 ? 32.311 16.016 26.646 1.00 25.34 294 THR A O 1
ATOM 2234 N N . ALA A 1 295 ? 30.148 16.651 26.320 1.00 23.28 295 ALA A N 1
ATOM 2235 C CA . ALA A 1 295 ? 30.032 18.104 26.498 1.00 23.28 295 ALA A CA 1
ATOM 2236 C C . ALA A 1 295 ? 31.272 19.009 26.356 1.00 23.28 295 ALA A C 1
ATOM 2238 O O . ALA A 1 295 ? 32.185 18.950 27.168 1.00 23.28 295 ALA A O 1
ATOM 2239 N N . CYS A 1 296 ? 31.180 19.974 25.431 1.00 22.94 296 CYS A N 1
ATOM 2240 C CA . CYS A 1 296 ? 31.280 21.412 25.733 1.00 22.94 296 CYS A CA 1
ATOM 2241 C C . CYS A 1 296 ? 30.963 22.250 24.477 1.00 22.94 296 CYS A C 1
ATOM 2243 O O . CYS A 1 296 ? 31.657 22.168 23.469 1.00 22.94 296 CYS A O 1
ATOM 2245 N N . SER A 1 297 ? 29.913 23.073 24.546 1.00 23.72 297 SER A N 1
ATOM 2246 C CA . SER A 1 297 ? 29.814 24.330 23.783 1.00 23.72 297 SER A CA 1
ATOM 2247 C C . SER A 1 297 ? 30.479 25.439 24.612 1.00 23.72 297 SER A C 1
ATOM 2249 O O . SER A 1 297 ? 30.505 25.315 25.838 1.00 23.72 297 SER A O 1
ATOM 2251 N N . PRO A 1 298 ? 30.985 26.526 23.995 1.00 31.34 298 PRO A N 1
ATOM 2252 C CA . PRO A 1 298 ? 30.125 27.711 23.893 1.00 31.34 298 PRO A CA 1
ATOM 2253 C C . PRO A 1 298 ? 30.314 28.595 22.632 1.00 31.34 298 PRO A C 1
ATOM 2255 O O . PRO A 1 298 ? 31.382 28.683 22.043 1.00 31.34 298 PRO A O 1
ATOM 2258 N N . LEU A 1 299 ? 29.199 29.241 22.270 1.00 24.83 299 LEU A N 1
ATOM 2259 C CA . LEU A 1 299 ? 28.965 30.627 21.816 1.00 24.83 299 LEU A CA 1
ATOM 2260 C C . LEU A 1 299 ? 29.981 31.443 20.975 1.00 24.83 299 LEU A C 1
ATOM 2262 O O . LEU A 1 299 ? 31.106 31.708 21.373 1.00 24.83 299 LEU A O 1
ATOM 2266 N N . ASN A 1 300 ? 29.377 32.077 19.954 1.00 24.86 300 ASN A N 1
ATOM 2267 C CA . ASN A 1 300 ? 29.591 33.430 19.407 1.00 24.86 300 ASN A CA 1
ATOM 2268 C C . ASN A 1 300 ? 30.923 33.777 18.712 1.00 24.86 300 ASN A C 1
ATOM 2270 O O . ASN A 1 300 ? 31.922 34.084 19.345 1.00 24.86 300 ASN A O 1
ATOM 2274 N N . SER A 1 301 ? 30.863 34.086 17.412 1.00 25.23 301 SER A N 1
ATOM 2275 C CA . SER A 1 301 ? 30.575 35.461 16.960 1.00 25.23 301 SER A CA 1
ATOM 2276 C C . SER A 1 301 ? 30.766 35.651 15.445 1.00 25.23 301 SER A C 1
ATOM 2278 O O . SER A 1 301 ? 31.584 35.023 14.786 1.00 25.23 301 SER A O 1
ATOM 2280 N N . ARG A 1 302 ? 29.925 36.548 14.926 1.00 25.83 302 ARG A N 1
ATOM 2281 C CA . ARG A 1 302 ? 29.941 37.294 13.659 1.00 25.83 302 ARG A CA 1
ATOM 2282 C C . ARG A 1 302 ? 31.259 37.288 12.860 1.00 25.83 302 ARG A C 1
ATOM 2284 O O . ARG A 1 302 ? 32.274 37.758 13.358 1.00 25.83 302 ARG A O 1
ATOM 2291 N N . ARG A 1 303 ? 31.148 37.073 11.543 1.00 26.47 303 ARG A N 1
ATOM 2292 C CA . ARG A 1 303 ? 31.499 38.097 10.535 1.00 26.47 303 ARG A CA 1
ATOM 2293 C C . ARG A 1 303 ? 31.013 37.710 9.141 1.00 26.47 303 ARG A C 1
ATOM 2295 O O . ARG A 1 303 ? 31.340 36.657 8.611 1.00 26.47 303 ARG A O 1
ATOM 2302 N N . SER A 1 304 ? 30.237 38.620 8.568 1.00 25.30 304 SER A N 1
ATOM 2303 C CA . SER A 1 304 ? 30.056 38.781 7.136 1.00 25.30 304 SER A CA 1
ATOM 2304 C C . SER A 1 304 ? 31.381 39.180 6.486 1.00 25.30 304 SER A C 1
ATOM 2306 O O . SER A 1 304 ? 32.099 40.013 7.033 1.00 25.30 304 SER A O 1
ATOM 2308 N N . THR A 1 305 ? 31.652 38.658 5.293 1.00 27.58 305 THR A N 1
ATOM 2309 C CA . THR A 1 305 ? 32.156 39.451 4.165 1.00 27.58 305 THR A CA 1
ATOM 2310 C C . THR A 1 305 ? 31.902 38.704 2.859 1.00 27.58 305 THR A C 1
ATOM 2312 O O . THR A 1 305 ? 32.288 37.559 2.653 1.00 27.58 305 THR A O 1
ATOM 2315 N N . SER A 1 306 ? 31.218 39.413 1.972 1.00 25.81 306 SER A N 1
ATOM 2316 C CA . SER A 1 306 ? 31.089 39.180 0.541 1.00 25.81 306 SER A CA 1
ATOM 2317 C C . SER A 1 306 ? 32.448 39.113 -0.158 1.00 25.81 306 SER A C 1
ATOM 2319 O O . SER A 1 306 ? 33.299 39.957 0.124 1.00 25.81 306 SER A O 1
ATOM 2321 N N . LYS A 1 307 ? 32.599 38.239 -1.161 1.00 27.62 307 LYS A N 1
ATOM 2322 C CA . LYS A 1 307 ? 33.523 38.449 -2.289 1.00 27.62 307 LYS A CA 1
ATOM 2323 C C . LYS A 1 307 ? 33.014 37.752 -3.559 1.00 27.62 307 LYS A C 1
ATOM 2325 O O . LYS A 1 307 ? 33.076 36.538 -3.693 1.00 27.62 307 LYS A O 1
ATOM 2330 N N . SER A 1 308 ? 32.452 38.589 -4.434 1.00 25.66 308 SER A N 1
ATOM 2331 C CA . SER A 1 308 ? 32.616 38.621 -5.896 1.00 25.66 308 SER A CA 1
ATOM 2332 C C . SER A 1 308 ? 32.822 37.297 -6.644 1.00 25.66 308 SER A C 1
ATOM 2334 O O . SER A 1 308 ? 33.924 36.751 -6.677 1.00 25.66 308 SER A O 1
ATOM 2336 N N . ALA A 1 309 ? 31.784 36.886 -7.376 1.00 27.86 309 ALA A N 1
ATOM 2337 C CA . ALA A 1 309 ? 31.899 35.991 -8.519 1.00 27.86 309 ALA A CA 1
ATOM 2338 C C . ALA A 1 309 ? 32.515 36.756 -9.702 1.00 27.86 309 ALA A C 1
ATOM 2340 O O . ALA A 1 309 ? 31.967 37.763 -10.152 1.00 27.86 309 ALA A O 1
ATOM 2341 N N . GLN A 1 310 ? 33.653 36.272 -10.193 1.00 27.00 310 GLN A N 1
ATOM 2342 C CA . GLN A 1 310 ? 34.268 36.730 -11.430 1.00 27.00 310 GLN A CA 1
ATOM 2343 C C . GLN A 1 310 ? 33.957 35.702 -12.517 1.00 27.00 310 GLN A C 1
ATOM 2345 O O . GLN A 1 310 ? 34.245 34.512 -12.398 1.00 27.00 310 GLN A O 1
ATOM 2350 N N . THR A 1 311 ? 33.299 36.186 -13.558 1.00 25.25 311 THR A N 1
ATOM 2351 C CA . THR A 1 311 ? 32.988 35.490 -14.797 1.00 25.25 311 THR A CA 1
ATOM 2352 C C . THR A 1 311 ? 34.265 35.241 -15.599 1.00 25.25 311 THR A C 1
ATOM 2354 O O . THR A 1 311 ? 35.055 36.153 -15.824 1.00 25.25 311 THR A O 1
ATOM 2357 N N . SER A 1 312 ? 34.438 34.029 -16.125 1.00 26.08 312 SER A N 1
ATOM 2358 C CA . SER A 1 312 ? 35.213 33.841 -17.353 1.00 26.08 312 SER A CA 1
ATOM 2359 C C . SER A 1 312 ? 34.535 32.807 -18.247 1.00 26.08 312 SER A C 1
ATOM 2361 O O . SER A 1 312 ? 34.201 31.694 -17.846 1.00 26.08 312 SER A O 1
ATOM 2363 N N . ARG A 1 313 ? 34.251 33.256 -19.471 1.00 25.98 313 ARG A N 1
ATOM 2364 C CA . ARG A 1 313 ? 33.831 32.446 -20.610 1.00 25.98 313 ARG A CA 1
ATOM 2365 C C . ARG A 1 313 ? 35.051 31.674 -21.108 1.00 25.98 313 ARG A C 1
ATOM 2367 O O . ARG A 1 313 ? 36.074 32.295 -21.374 1.00 25.98 313 ARG A O 1
ATOM 2374 N N . MET A 1 314 ? 34.905 30.380 -21.369 1.00 24.59 314 MET A N 1
ATOM 2375 C CA . MET A 1 314 ? 35.705 29.700 -22.388 1.00 24.59 314 MET A CA 1
ATOM 2376 C C . MET A 1 314 ? 34.776 28.900 -23.293 1.00 24.59 314 MET A C 1
ATOM 2378 O O . MET A 1 314 ? 34.220 27.868 -22.931 1.00 24.59 314 MET A O 1
ATOM 2382 N N . SER A 1 315 ? 34.598 29.450 -24.487 1.00 24.44 315 SER A N 1
ATOM 2383 C CA . SER A 1 315 ? 34.139 28.768 -25.683 1.00 24.44 315 SER A CA 1
ATOM 2384 C C . SER A 1 315 ? 35.189 27.752 -26.127 1.00 24.44 315 SER A C 1
ATOM 2386 O O . SER A 1 315 ? 36.338 28.124 -26.355 1.00 24.44 315 SER A O 1
ATOM 2388 N N . SER A 1 316 ? 34.790 26.499 -26.324 1.00 26.31 316 SER A N 1
ATOM 2389 C CA . SER A 1 316 ? 35.533 25.552 -27.152 1.00 26.31 316 SER A CA 1
ATOM 2390 C C . SER A 1 316 ? 34.541 24.749 -27.978 1.00 26.31 316 SER A C 1
ATOM 2392 O O . SER A 1 316 ? 33.634 24.099 -27.459 1.00 26.31 316 SER A O 1
ATOM 2394 N N . SER A 1 317 ? 34.681 24.895 -29.288 1.00 25.66 317 SER A N 1
ATOM 2395 C CA . SER A 1 317 ? 33.940 24.198 -30.321 1.00 25.66 317 SER A CA 1
ATOM 2396 C C . SER A 1 317 ? 34.666 22.892 -30.636 1.00 25.66 317 SER A C 1
ATOM 2398 O O . SER A 1 317 ? 35.859 22.889 -30.918 1.00 25.66 317 SER A O 1
ATOM 2400 N N . TYR A 1 318 ? 33.941 21.775 -30.619 1.00 24.39 318 TYR A N 1
ATOM 2401 C CA . TYR A 1 318 ? 34.430 20.515 -31.171 1.00 24.39 318 TYR A CA 1
ATOM 2402 C C . TYR A 1 318 ? 33.342 19.920 -32.066 1.00 24.39 318 TYR A C 1
ATOM 2404 O O . TYR A 1 318 ? 32.332 19.397 -31.599 1.00 24.39 318 TYR A O 1
ATOM 2412 N N . ARG A 1 319 ? 33.529 20.068 -33.383 1.00 26.02 319 ARG A N 1
ATOM 2413 C CA . ARG A 1 319 ? 32.814 19.297 -34.405 1.00 26.02 319 ARG A CA 1
ATOM 2414 C C . ARG A 1 319 ? 33.543 17.968 -34.564 1.00 26.02 319 ARG A C 1
ATOM 2416 O O . ARG A 1 319 ? 34.687 17.963 -35.003 1.00 26.02 319 ARG A O 1
ATOM 2423 N N . ALA A 1 320 ? 32.862 16.862 -34.292 1.00 29.56 320 ALA A N 1
ATOM 2424 C CA . ALA A 1 320 ? 33.257 15.547 -34.782 1.00 29.56 320 ALA A CA 1
ATOM 2425 C C . ALA A 1 320 ? 32.182 15.064 -35.764 1.00 29.56 320 ALA A C 1
ATOM 2427 O O . ALA A 1 320 ? 31.015 14.914 -35.401 1.00 29.56 320 ALA A O 1
ATOM 2428 N N . GLY A 1 321 ? 32.575 14.903 -37.027 1.00 25.19 321 GLY A N 1
ATOM 2429 C CA . GLY A 1 321 ? 31.747 14.314 -38.072 1.00 25.19 321 GLY A CA 1
ATOM 2430 C C . GLY A 1 321 ? 31.677 12.796 -37.926 1.00 25.19 321 GLY A C 1
ATOM 2431 O O . GLY A 1 321 ? 32.671 12.152 -37.601 1.00 25.19 321 GLY A O 1
ATOM 2432 N N . ILE A 1 322 ? 30.504 12.228 -38.196 1.00 31.36 322 ILE A N 1
ATOM 2433 C CA . ILE A 1 322 ? 30.303 10.785 -38.335 1.00 31.36 322 ILE A CA 1
ATOM 2434 C C . ILE A 1 322 ? 29.665 10.559 -39.707 1.00 31.36 322 ILE A C 1
ATOM 2436 O O . ILE A 1 322 ? 28.545 10.999 -39.961 1.00 31.36 322 ILE A O 1
ATOM 2440 N N . GLY A 1 323 ? 30.418 9.923 -40.607 1.00 26.59 323 GLY A N 1
ATOM 2441 C CA . GLY A 1 323 ? 29.926 9.426 -41.893 1.00 26.59 323 GLY A CA 1
ATOM 2442 C C . GLY A 1 323 ? 29.106 8.133 -41.735 1.00 26.59 323 GLY A C 1
ATOM 2443 O O . GLY A 1 323 ? 29.178 7.480 -40.692 1.00 26.59 323 GLY A O 1
ATOM 2444 N N . PRO A 1 324 ? 28.310 7.744 -42.746 1.00 28.23 324 PRO A N 1
ATOM 2445 C CA . PRO A 1 324 ? 27.326 6.675 -42.611 1.00 28.23 324 PRO A CA 1
ATOM 2446 C C . PRO A 1 324 ? 27.971 5.287 -42.730 1.00 28.23 324 PRO A C 1
ATOM 2448 O O . PRO A 1 324 ? 28.640 4.979 -43.716 1.00 28.23 324 PRO A O 1
ATOM 2451 N N . VAL A 1 325 ? 27.716 4.415 -41.754 1.00 29.59 325 VAL A N 1
ATOM 2452 C CA . VAL A 1 325 ? 28.108 2.997 -41.802 1.00 29.59 325 VAL A CA 1
ATOM 2453 C C . VAL A 1 325 ? 26.937 2.163 -42.331 1.00 29.59 325 VAL A C 1
ATOM 2455 O O . VAL A 1 325 ? 25.824 2.218 -41.809 1.00 29.59 325 VAL A O 1
ATOM 2458 N N . LYS A 1 326 ? 27.193 1.394 -43.397 1.00 25.66 326 LYS A N 1
ATOM 2459 C CA . LYS A 1 326 ? 26.261 0.442 -44.023 1.00 25.66 326 LYS A CA 1
ATOM 2460 C C . LYS A 1 326 ? 25.936 -0.721 -43.072 1.00 25.66 326 LYS A C 1
ATOM 2462 O O . LYS A 1 326 ? 26.843 -1.361 -42.551 1.00 25.66 326 LYS A O 1
ATOM 2467 N N . ALA A 1 327 ? 24.651 -1.041 -42.921 1.00 26.77 327 ALA A N 1
ATOM 2468 C CA . ALA A 1 327 ? 24.165 -2.219 -42.197 1.00 26.77 327 ALA A CA 1
ATOM 2469 C C . ALA A 1 327 ? 24.037 -3.447 -43.125 1.00 26.77 327 ALA A C 1
ATOM 2471 O O . ALA A 1 327 ? 23.508 -3.303 -44.234 1.00 26.77 327 ALA A O 1
ATOM 2472 N N . PRO A 1 328 ? 24.422 -4.666 -42.696 1.00 27.89 328 PRO A N 1
ATOM 2473 C CA . PRO A 1 328 ? 24.009 -5.886 -43.372 1.00 27.89 328 PRO A CA 1
ATOM 2474 C C . PRO A 1 328 ? 22.610 -6.320 -42.904 1.00 27.89 328 PRO A C 1
ATOM 2476 O O . PRO A 1 328 ? 22.245 -6.228 -41.732 1.00 27.89 328 PRO A O 1
ATOM 2479 N N . ARG A 1 329 ? 21.808 -6.772 -43.872 1.00 27.36 329 ARG A N 1
ATOM 2480 C CA . ARG A 1 329 ? 20.430 -7.253 -43.719 1.00 27.36 329 ARG A CA 1
ATOM 2481 C C . ARG A 1 329 ? 20.372 -8.697 -43.196 1.00 27.36 329 ARG A C 1
ATOM 2483 O O . ARG A 1 329 ? 21.198 -9.518 -43.577 1.00 27.36 329 ARG A O 1
ATOM 2490 N N . ARG A 1 330 ? 19.226 -8.982 -42.553 1.00 25.86 330 ARG A N 1
ATOM 2491 C CA . ARG A 1 330 ? 18.591 -10.276 -42.202 1.00 25.86 330 ARG A CA 1
ATOM 2492 C C . ARG A 1 330 ? 18.979 -10.833 -40.827 1.00 25.86 330 ARG A C 1
ATOM 2494 O O . ARG A 1 330 ? 20.100 -11.270 -40.646 1.00 25.86 330 ARG A O 1
ATOM 2501 N N . TYR A 1 331 ? 18.026 -10.852 -39.886 1.00 24.94 331 TYR A N 1
ATOM 2502 C CA . TYR A 1 331 ? 17.301 -12.069 -39.479 1.00 24.94 331 TYR A CA 1
ATOM 2503 C C . TYR A 1 331 ? 16.150 -11.764 -38.492 1.00 24.94 331 TYR A C 1
ATOM 2505 O O . TYR A 1 331 ? 16.255 -10.888 -37.643 1.00 24.94 331 TYR A O 1
ATOM 2513 N N . PHE A 1 332 ? 15.067 -12.533 -38.664 1.00 22.64 332 PHE A N 1
ATOM 2514 C CA . PHE A 1 332 ? 13.918 -12.795 -37.782 1.00 22.64 332 PHE A CA 1
ATOM 2515 C C . PHE A 1 332 ? 13.042 -11.631 -37.284 1.00 22.64 332 PHE A C 1
ATOM 2517 O O . PHE A 1 332 ? 13.255 -11.030 -36.236 1.00 22.64 332 PHE A O 1
ATOM 2524 N N . VAL A 1 333 ? 11.931 -11.437 -38.002 1.00 25.56 333 VAL A N 1
ATOM 2525 C CA . VAL A 1 333 ? 10.723 -10.779 -37.495 1.00 25.56 333 VAL A CA 1
ATOM 2526 C C . VAL A 1 333 ? 10.043 -11.731 -36.510 1.00 25.56 333 VAL A C 1
ATOM 2528 O O . VAL A 1 333 ? 9.488 -12.750 -36.909 1.00 25.56 333 VAL A O 1
ATOM 2531 N N . THR A 1 334 ? 10.055 -11.391 -35.225 1.00 25.59 334 THR A N 1
ATOM 2532 C CA . THR A 1 334 ? 9.014 -11.822 -34.285 1.00 25.59 334 THR A CA 1
ATOM 2533 C C . THR A 1 334 ? 8.369 -10.558 -33.732 1.00 25.59 334 THR A C 1
ATOM 2535 O O . THR A 1 334 ? 9.052 -9.595 -33.390 1.00 25.59 334 THR A O 1
ATOM 2538 N N . HIS A 1 335 ? 7.040 -10.501 -33.773 1.00 27.52 335 HIS A N 1
ATOM 2539 C CA . HIS A 1 335 ? 6.258 -9.336 -33.376 1.00 27.52 335 HIS A CA 1
ATOM 2540 C C . HIS A 1 335 ? 6.484 -8.981 -31.898 1.00 27.52 335 HIS A C 1
ATOM 2542 O O . HIS A 1 335 ? 5.895 -9.582 -31.005 1.00 27.52 335 HIS A O 1
ATOM 2548 N N . THR A 1 336 ? 7.298 -7.960 -31.632 1.00 26.27 336 THR A N 1
ATOM 2549 C CA . THR A 1 336 ? 7.424 -7.310 -30.322 1.00 26.27 336 THR A CA 1
ATOM 2550 C C . THR A 1 336 ? 6.535 -6.065 -30.268 1.00 26.27 336 THR A C 1
ATOM 2552 O O . THR A 1 336 ? 6.984 -4.929 -30.363 1.00 26.27 336 THR A O 1
ATOM 2555 N N . THR A 1 337 ? 5.229 -6.263 -30.072 1.00 24.92 337 THR A N 1
ATOM 2556 C CA . THR A 1 337 ? 4.238 -5.188 -29.835 1.00 24.92 337 THR A CA 1
ATOM 2557 C C . THR A 1 337 ? 4.246 -4.623 -28.401 1.00 24.92 337 THR A C 1
ATOM 2559 O O . THR A 1 337 ? 3.285 -3.981 -27.981 1.00 24.92 337 THR A O 1
ATOM 2562 N N . TRP A 1 338 ? 5.314 -4.835 -27.626 1.00 28.69 338 TRP A N 1
ATOM 2563 C CA . TRP A 1 338 ? 5.335 -4.543 -26.185 1.00 28.69 338 TRP A CA 1
ATOM 2564 C C . TRP A 1 338 ? 5.488 -3.046 -25.847 1.00 28.69 338 TRP A C 1
ATOM 2566 O O . TRP A 1 338 ? 4.941 -2.581 -24.854 1.00 28.69 338 TRP A O 1
ATOM 2576 N N . ALA A 1 339 ? 6.141 -2.248 -26.700 1.00 24.81 339 ALA A N 1
ATOM 2577 C CA . ALA A 1 339 ? 6.411 -0.834 -26.401 1.00 24.81 339 ALA A CA 1
ATOM 2578 C C . ALA A 1 339 ? 5.207 0.116 -26.588 1.00 24.81 339 ALA A C 1
ATOM 2580 O O . ALA A 1 339 ? 5.239 1.240 -26.099 1.00 24.81 339 ALA A O 1
ATOM 2581 N N . TRP A 1 340 ? 4.139 -0.307 -27.274 1.00 22.64 340 TRP A N 1
ATOM 2582 C CA . TRP A 1 340 ? 3.068 0.610 -27.701 1.00 22.64 340 TRP A CA 1
ATOM 2583 C C . TRP A 1 340 ? 1.774 0.526 -26.881 1.00 22.64 340 TRP A C 1
ATOM 2585 O O . TRP A 1 340 ? 1.040 1.509 -26.805 1.00 22.64 340 TRP A O 1
ATOM 2595 N N . ARG A 1 341 ? 1.488 -0.606 -26.225 1.00 27.33 341 ARG A N 1
ATOM 2596 C CA . ARG A 1 341 ? 0.181 -0.837 -25.571 1.00 27.33 341 ARG A CA 1
ATOM 2597 C C . ARG A 1 341 ? 0.032 -0.232 -24.173 1.00 27.33 341 ARG A C 1
ATOM 2599 O O . ARG A 1 341 ? -1.087 -0.146 -23.687 1.00 27.33 341 ARG A O 1
ATOM 2606 N N . VAL A 1 342 ? 1.122 0.225 -23.555 1.00 31.25 342 VAL A N 1
ATOM 2607 C CA . VAL A 1 342 ? 1.093 0.894 -22.237 1.00 31.25 342 VAL A CA 1
ATOM 2608 C C . VAL A 1 342 ? 1.043 2.431 -22.372 1.00 31.25 342 VAL A C 1
ATOM 2610 O O . VAL A 1 342 ? 0.775 3.119 -21.396 1.00 31.25 342 VAL A O 1
ATOM 2613 N N . TRP A 1 343 ? 1.236 2.988 -23.579 1.00 32.34 343 TRP A N 1
ATOM 2614 C CA . TRP A 1 343 ? 1.485 4.429 -23.773 1.00 32.34 343 TRP A CA 1
ATOM 2615 C C . TRP A 1 343 ? 0.737 5.081 -24.954 1.00 32.34 343 TRP A C 1
ATOM 2617 O O . TRP A 1 343 ? 1.214 6.057 -25.527 1.00 32.34 343 TRP A O 1
ATOM 2627 N N . THR A 1 344 ? -0.453 4.594 -25.326 1.00 24.16 344 THR A N 1
ATOM 2628 C CA . THR A 1 344 ? -1.355 5.344 -26.228 1.00 24.16 344 THR A CA 1
ATOM 2629 C C . THR A 1 344 ? -2.796 5.360 -25.718 1.00 24.16 344 THR A C 1
ATOM 2631 O O . THR A 1 344 ? -3.502 4.359 -25.787 1.00 24.16 344 THR A O 1
ATOM 2634 N N . PRO A 1 345 ? -3.275 6.540 -25.304 1.00 29.70 345 PRO A N 1
ATOM 2635 C CA . PRO A 1 345 ? -4.448 7.120 -25.939 1.00 29.70 345 PRO A CA 1
ATOM 2636 C C . PRO A 1 345 ? -4.040 8.473 -26.534 1.00 29.70 345 PRO A C 1
ATOM 2638 O O . PRO A 1 345 ? -3.207 9.156 -25.957 1.00 29.70 345 PRO A O 1
ATOM 2641 N N . TRP A 1 346 ? -4.638 8.867 -27.659 1.00 28.61 346 TRP A N 1
ATOM 2642 C CA . TRP A 1 346 ? -4.298 10.031 -28.507 1.00 28.61 346 TRP A CA 1
ATOM 2643 C C . TRP A 1 346 ? -3.405 9.732 -29.711 1.00 28.61 346 TRP A C 1
ATOM 2645 O O . TRP A 1 346 ? -2.282 10.215 -29.848 1.00 28.61 346 TRP A O 1
ATOM 2655 N N . ARG A 1 347 ? -3.979 9.018 -30.684 1.00 26.00 347 ARG A N 1
ATOM 2656 C CA . ARG A 1 347 ? -3.603 9.216 -32.088 1.00 26.00 347 ARG A CA 1
ATOM 2657 C C . ARG A 1 347 ? -4.773 8.959 -33.037 1.00 26.00 347 ARG A C 1
ATOM 2659 O O . ARG A 1 347 ? -4.730 8.055 -33.855 1.00 26.00 347 ARG A O 1
ATOM 2666 N N . SER A 1 348 ? -5.800 9.800 -32.959 1.00 28.50 348 SER A N 1
ATOM 2667 C CA . SER A 1 348 ? -6.691 10.055 -34.099 1.00 28.50 348 SER A CA 1
ATOM 2668 C C . SER A 1 348 ? -7.433 11.374 -33.899 1.00 28.50 348 SER A C 1
ATOM 2670 O O . SER A 1 348 ? -8.510 11.387 -33.322 1.00 28.50 348 SER A O 1
ATOM 2672 N N . MET A 1 349 ? -6.837 12.486 -34.332 1.00 25.80 349 MET A N 1
ATOM 2673 C CA . MET A 1 349 ? -7.563 13.672 -34.812 1.00 25.80 349 MET A CA 1
ATOM 2674 C C . MET A 1 349 ? -6.549 14.715 -35.290 1.00 25.80 349 MET A C 1
ATOM 2676 O O . MET A 1 349 ? -6.069 15.567 -34.549 1.00 25.80 349 MET A O 1
ATOM 2680 N N . ARG A 1 350 ? -6.203 14.632 -36.574 1.00 26.62 350 ARG A N 1
ATOM 2681 C CA . ARG A 1 350 ? -5.946 15.819 -37.389 1.00 26.62 350 ARG A CA 1
ATOM 2682 C C . ARG A 1 350 ? -6.692 15.618 -38.691 1.00 26.62 350 ARG A C 1
ATOM 2684 O O . ARG A 1 350 ? -6.262 14.823 -39.517 1.00 26.62 350 ARG A O 1
ATOM 2691 N N . THR A 1 351 ? -7.811 16.310 -38.836 1.00 29.17 351 THR A N 1
ATOM 2692 C CA . THR A 1 351 ? -8.106 17.231 -39.944 1.00 29.17 351 THR A CA 1
ATOM 2693 C C . THR A 1 351 ? -9.525 17.784 -39.762 1.00 29.17 351 THR A C 1
ATOM 2695 O O . THR A 1 351 ? -10.375 17.135 -39.166 1.00 29.17 351 THR A O 1
ATOM 2698 N N . SER A 1 352 ? -9.706 19.018 -40.239 1.00 26.92 352 SER A N 1
ATOM 2699 C CA . SER A 1 352 ? -10.937 19.817 -40.361 1.00 26.92 352 SER A CA 1
ATOM 2700 C C . SER A 1 352 ? -11.640 20.326 -39.090 1.00 26.92 352 SER A C 1
ATOM 2702 O O . SER A 1 352 ? -12.372 19.606 -38.429 1.00 26.92 352 SER A O 1
ATOM 2704 N N . GLY A 1 353 ? -11.498 21.637 -38.856 1.00 28.05 353 GLY A N 1
ATOM 2705 C CA . GLY A 1 353 ? -12.635 22.555 -39.008 1.00 28.05 353 GLY A CA 1
ATOM 2706 C C . GLY A 1 353 ? -13.566 22.783 -37.811 1.00 28.05 353 GLY A C 1
ATOM 2707 O O . GLY A 1 353 ? -14.396 21.948 -37.486 1.00 28.05 353 GLY A O 1
ATOM 2708 N N . SER A 1 354 ? -13.525 24.017 -37.297 1.00 27.12 354 SER A N 1
ATOM 2709 C CA . SER A 1 354 ? -14.561 24.720 -36.515 1.00 27.12 354 SER A CA 1
ATOM 2710 C C . SER A 1 354 ? -14.943 24.173 -35.130 1.00 27.12 354 SER A C 1
ATOM 2712 O O . SER A 1 354 ? -15.631 23.168 -34.991 1.00 27.12 354 SER A O 1
ATOM 2714 N N . LEU A 1 355 ? -14.593 24.943 -34.091 1.00 24.44 355 LEU A N 1
ATOM 2715 C CA . LEU A 1 355 ? -15.270 24.904 -32.794 1.00 24.44 355 LEU A CA 1
ATOM 2716 C C . LEU A 1 355 ? -16.743 25.302 -32.989 1.00 24.44 355 LEU A C 1
ATOM 2718 O O . LEU A 1 355 ? -17.031 26.436 -33.373 1.00 24.44 355 LEU A O 1
ATOM 2722 N N . ARG A 1 356 ? -17.673 24.409 -32.644 1.00 25.61 356 ARG A N 1
ATOM 2723 C CA . ARG A 1 356 ? -19.006 24.800 -32.172 1.00 25.61 356 ARG A CA 1
ATOM 2724 C C . ARG A 1 356 ? -19.217 24.223 -30.782 1.00 25.61 356 ARG A C 1
ATOM 2726 O O . ARG A 1 356 ? -19.105 23.022 -30.564 1.00 25.61 356 ARG A O 1
ATOM 2733 N N . VAL A 1 357 ? -19.480 25.137 -29.858 1.00 26.36 357 VAL A N 1
ATOM 2734 C CA . VAL A 1 357 ? -19.900 24.897 -28.480 1.00 26.36 357 VAL A CA 1
ATOM 2735 C C . VAL A 1 357 ? -21.274 24.228 -28.505 1.00 26.36 357 VAL A C 1
ATOM 2737 O O . VAL A 1 357 ? -22.163 24.698 -29.215 1.00 26.36 357 VAL A O 1
ATOM 2740 N N . TRP A 1 358 ? -21.458 23.159 -27.729 1.00 25.17 358 TRP A N 1
ATOM 2741 C CA . TRP A 1 358 ? -22.779 22.591 -27.464 1.00 25.17 358 TRP A CA 1
ATOM 2742 C C . TRP A 1 358 ? -23.015 22.553 -25.953 1.00 25.17 358 TRP A C 1
ATOM 2744 O O . TRP A 1 358 ? -22.291 21.890 -25.212 1.00 25.17 358 TRP A O 1
ATOM 2754 N N . ILE A 1 359 ? -23.997 23.340 -25.517 1.00 30.58 359 ILE A N 1
ATOM 2755 C CA . ILE A 1 359 ? -24.540 23.397 -24.157 1.00 30.58 359 ILE A CA 1
ATOM 2756 C C . ILE A 1 359 ? -25.725 22.423 -24.135 1.00 30.58 359 ILE A C 1
ATOM 2758 O O . ILE A 1 359 ? -26.616 22.594 -24.969 1.00 30.58 359 ILE A O 1
ATOM 2762 N N . PRO A 1 360 ? -25.804 21.441 -23.222 1.00 27.38 360 PRO A N 1
ATOM 2763 C CA . PRO A 1 360 ? -27.025 20.671 -23.054 1.00 27.38 360 PRO A CA 1
ATOM 2764 C C . PRO A 1 360 ? -28.002 21.455 -22.174 1.00 27.38 360 PRO A C 1
ATOM 2766 O O . PRO A 1 360 ? -27.698 21.823 -21.039 1.00 27.38 360 PRO A O 1
ATOM 2769 N N . SER A 1 361 ? -29.180 21.723 -22.722 1.00 31.14 361 SER A N 1
ATOM 2770 C CA . SER A 1 361 ? -30.334 22.253 -22.007 1.00 31.14 361 SER A CA 1
ATOM 2771 C C . SER A 1 361 ? -31.116 21.135 -21.309 1.00 31.14 361 SER A C 1
ATOM 2773 O O . SER A 1 361 ? -31.559 20.223 -22.000 1.00 31.14 361 SER A O 1
ATOM 2775 N N . ARG A 1 362 ? -31.330 21.337 -20.000 1.00 37.91 362 ARG A N 1
ATOM 2776 C CA . ARG A 1 362 ? -32.321 20.759 -19.063 1.00 37.91 362 ARG A CA 1
ATOM 2777 C C . ARG A 1 362 ? -32.384 19.246 -18.879 1.00 37.91 362 ARG A C 1
ATOM 2779 O O . ARG A 1 362 ? -32.785 18.534 -19.818 1.00 37.91 362 ARG A O 1
#

Sequence (362 aa):
MTFVKDVEARGMHHCETTALGVLLRHEGLDLSEPMLFGLGSGLSFVYWDAKAMPVPFLGGRVKPFELTRNLTARLGLTLVAEETTSSRRAWENVAASVDAGRPVGLQLDCYHLDYFRTKVHFGGHVVAMYGYDEHEVYLVDTGRQGGAVRTSRAGLARARAERGPMTARNRSFTITVPERPLSWQDQIIPAVRDCADAFLAAPIANLGYRGIEKAGSRVPGWLLRAAEPRRDLPQAALLMERGGPAACSAPSTGMRASAPSFRPGVKARAGVPARARTCLHPQVTVGVAAARCTACSPLNSRRSTSKSAQTSRMSSSYRAGIGPVKAPRRYFVTHTTWAWRVWTPWRSMRTSGSLRVWIPSR

Radius of gyration: 28.92 Å; chains: 1; bounding box: 69×94×71 Å

Secondary structure (DSSP, 8-state):
-EE-TT------SSHHHHHHHHHHHHTT----HHHHHHHTT-EEEEEE--TT-SS-EEEEEPPTTHHHHHHHHHHT-EEEEE--S-HHHHHHHHHHHHHTT--EEEEE-GGG-TT-SS----TTEEEEEEEE-SSEEEEE--GGGTSEEEEEHHHHHHHHH--STT--SS-EEEEE--SS---TTTTHHHHHHHHHHHHHS-SSTTBHHHHHHHHHHHGGGHHHH-SSHHHHHHHHHHHHHHHHHHTT------------------------------------------------------------PPP-----------PPPPPPP-------GGGTTTS-S-------------PPP-

pLDDT: mean 71.65, std 31.73, range [21.2, 98.75]